Protein AF-A0AAN6IIB4-F1 (afdb_monomer_lite)

Sequence (324 aa):
MVHVACCCGNIYSRVFRKIKHNEVKRRELLSAASAAGISVAFGAPIAGVLFSLEQVSYYFPAKTMWRSLFCATAAAVTLKLLNPFRNGKLVSFQVTYDRTWDLFELWFFVAIGVICGIIGMLQNRLTLYLMEYRQHSVLKNFARGEVLVVALATACVSYMSVYLRADMVTLVSNLFTECTGQETDGLCSRGDRTGNVFSLLVTSVLRVLMTSVACGLAVPAGMFTPSMATGASIGRAFGMVVQTLYENHPTWRLFGACRPDVPCITPGVYALVGAASMLASTTRMTVTVVVIMFELTDALIYVLPIMLAVTVSKSVADAFGKDG

pLDDT: mean 87.4, std 9.5, range [38.59, 97.31]

Secondary structure (DSSP, 8-state):
-HHHHHHHHHHHHHH-HHHHT-HHHHHHHHHHHHHHHHHHHHS-HHHHHHHIIIII-S---HHHHHHHHHHHHHHHHHHHHH-TTSSS-SSTT-----PPP-TTHHHHHHHHHHHHHHHHHHHHHHHHHHHHHHHHSGGGGGHHHHHHHHHHHHHHHHHH-HHHHS-HHHHHHHHHS-SSS---TTTT-STTHHHHHHHHHHHHHHHHHHHHHHHTSSS---SHHHHHHHHHHHHHHHHHHHHHHHHH-TTSGGGTTS-TTS-S--HHHHHHHHHHHHHHHHH---HHHHHHHHHHHT-GGGHHHHHHHHHHHHHHHHHHT---

Radius of gyration: 20.99 Å; chains: 1; bounding box: 62×41×63 Å

Structure (mmCIF, N/CA/C/O backbone):
data_AF-A0AAN6IIB4-F1
#
_entry.id   AF-A0AAN6IIB4-F1
#
loop_
_atom_site.group_PDB
_atom_site.id
_atom_site.type_symbol
_atom_site.label_atom_id
_atom_site.label_alt_id
_atom_site.label_comp_id
_atom_site.label_asym_id
_atom_site.label_entity_id
_atom_site.label_seq_id
_atom_site.pdbx_PDB_ins_code
_atom_site.Cartn_x
_atom_site.Cartn_y
_atom_site.Cartn_z
_atom_site.occupancy
_atom_site.B_iso_or_equiv
_atom_site.auth_seq_id
_atom_site.auth_comp_id
_atom_site.auth_asym_id
_atom_site.auth_atom_id
_atom_site.pdbx_PDB_model_num
ATOM 1 N N . MET A 1 1 ? -7.177 -7.245 11.868 1.00 88.06 1 MET A N 1
ATOM 2 C CA . MET A 1 1 ? -6.383 -7.468 13.099 1.00 88.06 1 MET A CA 1
ATOM 3 C C . MET A 1 1 ? -6.515 -6.338 14.109 1.00 88.06 1 MET A C 1
ATOM 5 O O . MET A 1 1 ? -6.862 -6.632 15.242 1.00 88.06 1 MET A O 1
ATOM 9 N N . VAL A 1 2 ? -6.343 -5.070 13.715 1.00 93.56 2 VAL A N 1
ATOM 10 C CA . VAL A 1 2 ? -6.470 -3.906 14.623 1.00 93.56 2 VAL A CA 1
ATOM 11 C C . VAL A 1 2 ? -7.766 -3.919 15.442 1.00 93.56 2 VAL A C 1
ATOM 13 O O . VAL A 1 2 ? -7.716 -3.914 16.667 1.00 93.56 2 VAL A O 1
ATOM 16 N N . HIS A 1 3 ? -8.922 -4.042 14.780 1.00 93.81 3 HIS A N 1
ATOM 17 C CA . HIS A 1 3 ? -10.220 -4.088 15.464 1.00 93.81 3 HIS A CA 1
ATOM 18 C C . HIS A 1 3 ? -10.318 -5.245 16.475 1.00 93.81 3 HIS A C 1
ATOM 20 O O . HIS A 1 3 ? -10.738 -5.042 17.609 1.00 93.81 3 HIS A O 1
ATOM 26 N N . VAL A 1 4 ? -9.864 -6.445 16.096 1.00 94.50 4 VAL A N 1
ATOM 27 C CA . VAL A 1 4 ? -9.867 -7.631 16.971 1.00 94.50 4 VAL A CA 1
ATOM 28 C C . VAL A 1 4 ? -8.982 -7.404 18.199 1.00 94.50 4 VAL A C 1
ATOM 30 O O . VAL A 1 4 ? -9.414 -7.669 19.318 1.00 94.50 4 VAL A O 1
ATOM 33 N N . ALA A 1 5 ? -7.786 -6.839 18.014 1.00 95.19 5 ALA A N 1
ATOM 34 C CA . ALA A 1 5 ? -6.890 -6.500 19.116 1.00 95.19 5 ALA A CA 1
ATOM 35 C C . ALA A 1 5 ? -7.529 -5.479 20.073 1.00 95.19 5 ALA A C 1
ATOM 37 O O . ALA A 1 5 ? -7.494 -5.669 21.290 1.00 95.19 5 ALA A O 1
ATOM 38 N N . CYS A 1 6 ? -8.196 -4.447 19.546 1.00 94.50 6 CYS A N 1
ATOM 39 C CA . CYS A 1 6 ? -8.941 -3.481 20.355 1.00 94.50 6 CYS A CA 1
ATOM 40 C C . CYS A 1 6 ? -10.126 -4.121 21.097 1.00 94.50 6 CYS A C 1
ATOM 42 O O . CYS A 1 6 ? -10.352 -3.787 22.259 1.00 94.50 6 CYS A O 1
ATOM 44 N N . CYS A 1 7 ? -10.859 -5.061 20.489 1.00 94.75 7 CYS A N 1
ATOM 45 C CA . CYS A 1 7 ? -11.916 -5.813 21.172 1.00 94.75 7 CYS A CA 1
ATOM 46 C C . CYS A 1 7 ? -11.358 -6.618 22.353 1.00 94.75 7 CYS A C 1
ATOM 48 O O . CYS A 1 7 ? -11.892 -6.523 23.461 1.00 94.75 7 CYS A O 1
ATOM 50 N N . CYS A 1 8 ? -10.254 -7.342 22.147 1.00 94.06 8 CYS A N 1
ATOM 51 C CA . CYS A 1 8 ? -9.557 -8.066 23.211 1.00 94.06 8 CYS A CA 1
ATOM 52 C C . CYS A 1 8 ? -9.084 -7.115 24.322 1.00 94.06 8 CYS A C 1
ATOM 54 O O . CYS A 1 8 ? -9.344 -7.359 25.501 1.00 94.06 8 CYS A O 1
ATOM 56 N N . GLY A 1 9 ? -8.473 -5.983 23.956 1.00 92.62 9 GLY A N 1
ATOM 57 C CA . GLY A 1 9 ? -8.054 -4.944 24.899 1.00 92.62 9 GLY A CA 1
ATOM 58 C C . GLY A 1 9 ? -9.224 -4.345 25.686 1.00 92.62 9 GLY A C 1
ATOM 59 O O . GLY A 1 9 ? -9.123 -4.132 26.894 1.00 92.62 9 GLY A O 1
ATOM 60 N N . ASN A 1 10 ? -10.376 -4.138 25.042 1.00 93.38 10 ASN A N 1
ATOM 61 C CA . ASN A 1 10 ? -11.585 -3.642 25.696 1.00 93.38 10 ASN A CA 1
ATOM 62 C C . ASN A 1 10 ? -12.142 -4.653 26.706 1.00 93.38 10 ASN A C 1
ATOM 64 O O . ASN A 1 10 ? -12.528 -4.261 27.807 1.00 93.38 10 ASN A O 1
ATOM 68 N N . ILE A 1 11 ? -12.158 -5.947 26.374 1.00 93.44 11 ILE A N 1
ATOM 69 C CA . ILE A 1 11 ? -12.564 -7.007 27.308 1.00 93.44 11 ILE A CA 1
ATOM 70 C C . ILE A 1 11 ? -11.616 -7.026 28.512 1.00 93.44 11 ILE A C 1
ATOM 72 O O . ILE A 1 11 ? -12.075 -6.988 29.653 1.00 93.44 11 ILE A O 1
ATOM 76 N N . TYR A 1 12 ? -10.305 -6.967 28.269 1.00 90.19 12 TYR A N 1
ATOM 77 C CA . TYR A 1 12 ? -9.294 -6.926 29.326 1.00 90.19 12 TYR A CA 1
ATOM 78 C C . TYR A 1 12 ? -9.438 -5.691 30.232 1.00 90.19 12 TYR A C 1
ATOM 80 O O . TYR A 1 12 ? -9.297 -5.778 31.452 1.00 90.19 12 TYR A O 1
ATOM 88 N N . SER A 1 13 ? -9.827 -4.542 29.668 1.00 90.88 13 SER A N 1
ATOM 89 C CA . SER A 1 13 ? -10.068 -3.310 30.431 1.00 90.88 13 SER A CA 1
ATOM 90 C C . SER A 1 13 ? -11.157 -3.455 31.503 1.00 90.88 13 SER A C 1
ATOM 92 O O . SER A 1 13 ? -11.097 -2.787 32.537 1.00 90.88 13 SER A O 1
ATOM 94 N N . ARG A 1 14 ? -12.136 -4.351 31.290 1.00 88.88 14 ARG A N 1
ATOM 95 C CA . ARG A 1 14 ? -13.243 -4.594 32.230 1.00 88.88 14 ARG A CA 1
ATOM 96 C C . ARG A 1 14 ? -12.792 -5.335 33.487 1.00 88.88 14 ARG A C 1
ATOM 98 O O . ARG A 1 14 ? -13.435 -5.171 34.521 1.00 88.88 14 ARG A O 1
ATOM 105 N N . VAL A 1 15 ? -11.698 -6.095 33.406 1.00 90.69 15 VAL A N 1
ATOM 106 C CA . VAL A 1 15 ? -11.131 -6.857 34.531 1.00 90.69 15 VAL A CA 1
ATOM 107 C C . VAL A 1 15 ? -10.544 -5.913 35.587 1.00 90.69 15 VAL A C 1
ATOM 109 O O . VAL A 1 15 ? -10.667 -6.153 36.786 1.00 90.69 15 VAL A O 1
ATOM 112 N N . PHE A 1 16 ? -9.973 -4.778 35.170 1.00 89.25 16 PHE A N 1
ATOM 113 C CA . PHE A 1 16 ? -9.324 -3.830 36.076 1.00 89.25 16 PHE A CA 1
ATOM 114 C C . PHE A 1 16 ? -10.216 -2.624 36.377 1.00 89.25 16 PHE A C 1
ATOM 116 O O . PHE A 1 16 ? -10.350 -1.707 35.564 1.00 89.25 16 PHE A O 1
ATOM 123 N N . ARG A 1 17 ? -10.741 -2.542 37.610 1.00 83.56 17 ARG A N 1
ATOM 124 C CA . ARG A 1 17 ? -11.611 -1.434 38.065 1.00 83.56 17 ARG A CA 1
ATOM 125 C C . ARG A 1 17 ? -10.983 -0.043 37.857 1.00 83.56 17 ARG A C 1
ATOM 127 O O . ARG A 1 17 ? -11.687 0.898 37.507 1.00 83.56 17 ARG A O 1
ATOM 134 N N . LYS A 1 18 ? -9.653 0.080 37.995 1.00 86.12 18 LYS A N 1
ATOM 135 C CA . LYS A 1 18 ? -8.895 1.332 37.763 1.00 86.12 18 LYS A CA 1
ATOM 136 C C . LYS A 1 18 ? -8.932 1.826 36.308 1.00 86.12 18 LYS A C 1
ATOM 138 O O . LYS A 1 18 ? -8.769 3.023 36.089 1.00 86.12 18 LYS A O 1
ATOM 143 N N . ILE A 1 19 ? -9.080 0.921 35.338 1.00 86.38 19 ILE A N 1
ATOM 144 C CA . ILE A 1 19 ? -9.130 1.239 33.901 1.00 86.38 19 ILE A CA 1
ATOM 145 C C . ILE A 1 19 ? -10.590 1.379 33.460 1.00 86.38 19 ILE A C 1
ATOM 147 O O . ILE A 1 19 ? -10.920 2.322 32.752 1.00 86.38 19 ILE A O 1
ATOM 151 N N . LYS A 1 20 ? -11.480 0.509 33.953 1.00 86.94 20 LYS A N 1
ATOM 152 C CA . LYS A 1 20 ? -12.914 0.513 33.626 1.00 86.94 20 LYS A CA 1
ATOM 153 C C . LYS A 1 20 ? -13.599 1.868 33.852 1.00 86.94 20 LYS A C 1
ATOM 155 O O . LYS A 1 20 ? -14.382 2.286 33.010 1.00 86.94 20 LYS A O 1
ATOM 160 N N . HIS A 1 21 ? -13.319 2.537 34.972 1.00 87.38 21 HIS A N 1
ATOM 161 C CA . HIS A 1 21 ? -13.960 3.815 35.321 1.00 87.38 21 HIS A CA 1
ATOM 162 C C . HIS A 1 21 ? -13.228 5.052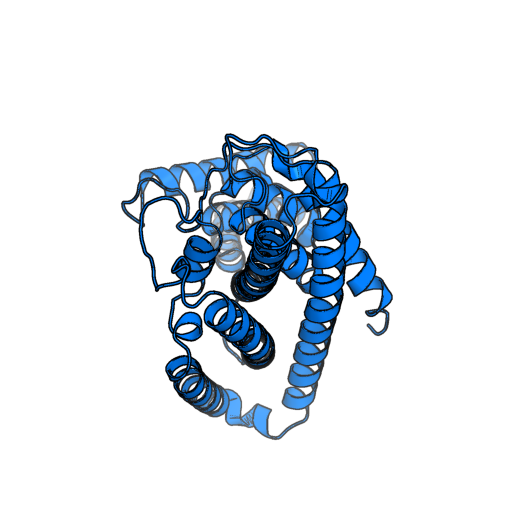 34.785 1.00 87.38 21 HIS A C 1
ATOM 164 O O . HIS A 1 21 ? -13.732 6.159 34.936 1.00 87.38 21 HIS A O 1
ATOM 170 N N . ASN A 1 22 ? -12.044 4.892 34.186 1.00 92.00 22 ASN A N 1
ATOM 171 C CA . ASN A 1 22 ? -11.262 6.013 33.679 1.00 92.00 22 ASN A CA 1
ATOM 172 C C . ASN A 1 22 ? -11.150 5.927 32.155 1.00 92.00 22 ASN A C 1
ATOM 174 O O . ASN A 1 22 ? -10.370 5.142 31.612 1.00 92.00 22 ASN A O 1
ATOM 178 N N . GLU A 1 23 ? -11.915 6.774 31.469 1.00 89.50 23 GLU A N 1
ATOM 179 C CA . GLU A 1 23 ? -11.970 6.780 30.009 1.00 89.50 23 GLU A CA 1
ATOM 180 C C . GLU A 1 23 ? -10.631 7.110 29.355 1.00 89.50 23 GLU A C 1
ATOM 182 O O . GLU A 1 23 ? -10.320 6.546 28.308 1.00 89.50 23 GLU A O 1
ATOM 187 N N . VAL A 1 24 ? -9.812 7.956 29.986 1.00 89.19 24 VAL A N 1
ATOM 188 C CA . VAL A 1 24 ? -8.484 8.318 29.473 1.00 89.19 24 VAL A CA 1
ATOM 189 C C . VAL A 1 24 ? -7.594 7.081 29.436 1.00 89.19 24 VAL A C 1
ATOM 191 O O . VAL A 1 24 ? -7.056 6.736 28.389 1.00 89.19 24 VAL A O 1
ATOM 194 N N . LYS A 1 25 ? -7.525 6.334 30.544 1.00 89.12 25 LYS A N 1
ATOM 195 C CA . LYS A 1 25 ? -6.742 5.088 30.613 1.00 89.12 25 LYS A CA 1
ATOM 196 C C . LYS A 1 25 ? -7.280 4.011 29.677 1.00 89.12 25 LYS A C 1
ATOM 198 O O . LYS A 1 25 ? -6.505 3.229 29.131 1.00 89.12 25 LYS A O 1
ATOM 203 N N . ARG A 1 26 ? -8.602 3.955 29.488 1.00 90.50 26 ARG A N 1
ATOM 204 C CA . ARG A 1 26 ? -9.219 3.047 28.517 1.00 90.50 26 ARG A CA 1
ATOM 205 C C . ARG A 1 26 ? -8.800 3.400 27.089 1.00 90.50 26 ARG A C 1
ATOM 207 O O . ARG A 1 26 ? -8.449 2.493 26.344 1.00 90.50 26 ARG A O 1
ATOM 214 N N . ARG A 1 27 ? -8.780 4.687 26.721 1.00 90.00 27 ARG A N 1
ATOM 215 C CA . ARG A 1 27 ? -8.283 5.148 25.413 1.00 90.00 27 ARG A CA 1
ATOM 216 C C . ARG A 1 27 ? -6.806 4.801 25.227 1.00 90.00 27 ARG A C 1
ATOM 218 O O . ARG A 1 27 ? -6.480 4.188 24.224 1.00 90.00 27 ARG A O 1
ATOM 225 N N . GLU A 1 28 ? -5.954 5.056 26.222 1.00 91.50 28 GLU A N 1
ATOM 226 C CA . GLU A 1 28 ? -4.528 4.677 26.177 1.00 91.50 28 GLU A CA 1
ATOM 227 C C . GLU A 1 28 ? -4.316 3.170 25.949 1.00 91.50 28 GLU A C 1
ATOM 229 O O . GLU A 1 28 ? -3.453 2.771 25.166 1.00 91.50 28 GLU A O 1
ATOM 234 N N . LEU A 1 29 ? -5.119 2.323 26.605 1.00 92.69 29 LEU A N 1
ATOM 235 C CA . LEU A 1 29 ? -5.076 0.872 26.411 1.00 92.69 29 LEU A CA 1
ATOM 236 C C . LEU A 1 29 ? -5.524 0.466 25.000 1.00 92.69 29 LEU A C 1
ATOM 238 O O . LEU A 1 29 ? -4.915 -0.417 24.402 1.00 92.69 29 LEU A O 1
ATOM 242 N N . LEU A 1 30 ? -6.573 1.094 24.463 1.00 93.31 30 LEU A N 1
ATOM 243 C CA . LEU A 1 30 ? -7.051 0.824 23.104 1.00 93.31 30 LEU A CA 1
ATOM 244 C C . LEU A 1 30 ? -6.030 1.258 22.048 1.00 93.31 30 LEU A C 1
ATOM 246 O O . LEU A 1 30 ? -5.829 0.526 21.080 1.00 93.31 30 LEU A O 1
ATOM 250 N N . SER A 1 31 ? -5.341 2.379 22.265 1.00 93.44 31 SER A N 1
ATOM 251 C CA . SER A 1 31 ? -4.227 2.829 21.428 1.00 93.44 31 SER A CA 1
ATOM 252 C C . SER A 1 31 ? -3.086 1.803 21.434 1.00 93.44 31 SER A C 1
ATOM 254 O O . SER A 1 31 ? -2.654 1.354 20.372 1.00 93.44 31 SER A O 1
ATOM 256 N N . ALA A 1 32 ? -2.675 1.313 22.611 1.00 94.56 32 ALA A N 1
ATOM 257 C CA . ALA A 1 32 ? -1.670 0.250 22.718 1.00 94.56 32 ALA A CA 1
ATOM 258 C C . ALA A 1 32 ? -2.113 -1.065 22.043 1.00 94.56 32 ALA A C 1
ATOM 260 O O . ALA A 1 32 ? -1.324 -1.699 21.344 1.00 94.56 32 ALA A O 1
ATOM 261 N N . ALA A 1 33 ? -3.384 -1.448 22.192 1.00 95.75 33 ALA A N 1
ATOM 262 C CA . ALA A 1 33 ? -3.944 -2.626 21.534 1.00 95.75 33 ALA A CA 1
ATOM 263 C C . ALA A 1 33 ? -3.975 -2.478 20.002 1.00 95.75 33 ALA A C 1
ATOM 265 O O . ALA A 1 33 ? -3.703 -3.441 19.286 1.00 95.75 33 ALA A O 1
ATOM 266 N N . SER A 1 34 ? -4.257 -1.276 19.492 1.00 95.25 34 SER A N 1
ATOM 267 C CA . SER A 1 34 ? -4.232 -0.997 18.053 1.00 95.25 34 SER A CA 1
ATOM 268 C C . SER A 1 34 ? -2.821 -1.148 17.470 1.00 95.25 34 SER A C 1
ATOM 270 O O . SER A 1 34 ? -2.656 -1.808 16.441 1.00 95.25 34 SER A O 1
ATOM 272 N N . ALA A 1 35 ? -1.802 -0.650 18.184 1.00 95.94 35 ALA A N 1
ATOM 273 C CA . ALA A 1 35 ? -0.396 -0.791 17.814 1.00 95.94 35 ALA A CA 1
ATOM 274 C C . ALA A 1 35 ? 0.040 -2.263 17.774 1.00 95.94 35 ALA A C 1
ATOM 276 O O . ALA A 1 35 ? 0.644 -2.706 16.795 1.00 95.94 35 ALA A O 1
ATOM 277 N N . ALA A 1 36 ? -0.341 -3.052 18.784 1.00 96.50 36 ALA A N 1
ATOM 278 C CA . ALA A 1 36 ? -0.102 -4.494 18.795 1.00 96.50 36 ALA A CA 1
ATOM 279 C C . ALA A 1 36 ? -0.802 -5.206 17.624 1.00 96.50 36 ALA A C 1
ATOM 281 O O . ALA A 1 36 ? -0.207 -6.066 16.980 1.00 96.50 36 ALA A O 1
ATOM 282 N N . GLY A 1 37 ? -2.034 -4.815 17.286 1.00 95.31 37 GLY A N 1
ATOM 283 C CA . GLY A 1 37 ? -2.772 -5.384 16.156 1.00 95.31 37 GLY A CA 1
ATOM 284 C C . GLY A 1 37 ? -2.098 -5.170 14.796 1.00 95.31 37 GLY A C 1
ATOM 285 O O . GLY A 1 37 ? -2.219 -6.027 13.922 1.00 95.31 37 GLY A O 1
ATOM 286 N N . ILE A 1 38 ? -1.383 -4.057 14.615 1.00 94.12 38 ILE A N 1
ATOM 287 C CA . ILE A 1 38 ? -0.592 -3.780 13.403 1.00 94.12 38 ILE A CA 1
ATOM 288 C C . ILE A 1 38 ? 0.737 -4.505 13.433 1.00 94.12 38 ILE A C 1
ATOM 290 O O . ILE A 1 38 ? 1.128 -5.085 12.423 1.00 94.12 38 ILE A O 1
ATOM 294 N N . SER A 1 39 ? 1.384 -4.546 14.594 1.00 94.56 39 SER A N 1
ATOM 295 C CA . SER A 1 39 ? 2.609 -5.314 14.774 1.00 94.56 39 SER A CA 1
ATOM 296 C C . SER A 1 39 ? 2.403 -6.799 14.461 1.00 94.56 39 SER A C 1
ATOM 298 O O . SER A 1 39 ? 3.235 -7.391 13.790 1.00 94.56 39 SER A O 1
ATOM 300 N N . VAL A 1 40 ? 1.259 -7.389 14.826 1.00 92.56 40 VAL A N 1
ATOM 301 C CA . VAL A 1 40 ? 0.915 -8.771 14.433 1.00 92.56 40 VAL A CA 1
ATOM 302 C C . VAL A 1 40 ? 0.614 -8.894 12.935 1.00 92.56 40 VAL A C 1
ATOM 304 O O . VAL A 1 40 ? 0.913 -9.921 12.337 1.00 92.56 40 VAL A O 1
ATOM 307 N N . ALA A 1 41 ? 0.015 -7.874 12.313 1.00 90.56 41 ALA A N 1
ATOM 308 C CA . ALA A 1 41 ? -0.354 -7.925 10.896 1.00 90.56 41 ALA A CA 1
ATOM 309 C C . ALA A 1 41 ? 0.852 -7.794 9.950 1.00 90.56 41 ALA A C 1
ATOM 311 O O . ALA A 1 41 ? 0.886 -8.456 8.917 1.00 90.56 41 ALA A O 1
ATOM 312 N N . PHE A 1 42 ? 1.819 -6.941 10.298 1.00 89.62 42 PHE A N 1
ATOM 313 C CA . PHE A 1 42 ? 2.974 -6.620 9.454 1.00 89.62 42 PHE A CA 1
ATOM 314 C C . PHE A 1 42 ? 4.317 -7.061 10.052 1.00 89.62 42 PHE A C 1
ATOM 316 O O . PHE A 1 42 ? 5.340 -6.905 9.405 1.00 89.62 42 PHE A O 1
ATOM 323 N N . GLY A 1 43 ? 4.357 -7.601 11.272 1.00 90.38 43 GLY A N 1
ATOM 324 C CA . GLY A 1 43 ? 5.621 -7.911 11.954 1.00 90.38 43 GLY A CA 1
ATOM 325 C C . GLY A 1 43 ? 6.429 -6.666 12.341 1.00 90.38 43 GLY A C 1
ATOM 326 O O . GLY A 1 43 ? 7.613 -6.783 12.632 1.00 90.38 43 GLY A O 1
ATOM 327 N N . ALA A 1 44 ? 5.790 -5.491 12.338 1.00 92.31 44 ALA A N 1
ATOM 328 C CA . ALA A 1 44 ? 6.418 -4.171 12.346 1.00 92.31 44 ALA A CA 1
ATOM 329 C C . ALA A 1 44 ? 5.998 -3.384 13.616 1.00 92.31 44 ALA A C 1
ATOM 331 O O . ALA A 1 44 ? 4.924 -2.764 13.642 1.00 92.31 44 ALA A O 1
ATOM 332 N N . PRO A 1 45 ? 6.732 -3.508 14.743 1.00 95.25 45 PRO A N 1
ATOM 333 C CA . PRO A 1 45 ? 6.333 -2.923 16.022 1.00 95.25 45 PRO A CA 1
ATOM 334 C C . PRO A 1 45 ? 6.445 -1.394 16.065 1.00 95.25 45 PRO A C 1
ATOM 336 O O . PRO A 1 45 ? 5.563 -0.756 16.649 1.00 95.25 45 PRO A O 1
ATOM 339 N N . ILE A 1 46 ? 7.473 -0.792 15.452 1.00 95.19 46 ILE A N 1
ATOM 340 C CA . ILE A 1 46 ? 7.635 0.670 15.440 1.00 95.19 46 ILE A CA 1
ATOM 341 C C . ILE A 1 46 ? 6.528 1.286 14.583 1.00 95.19 46 ILE A C 1
ATOM 343 O O . ILE A 1 46 ? 5.863 2.238 15.006 1.00 95.19 46 ILE A O 1
ATOM 347 N N . ALA A 1 47 ? 6.258 0.683 13.424 1.00 94.50 47 ALA A N 1
ATOM 348 C CA . ALA A 1 47 ? 5.154 1.076 12.563 1.00 94.50 47 ALA A CA 1
ATOM 349 C C . ALA A 1 47 ? 3.793 1.032 13.279 1.00 94.50 47 ALA A C 1
ATOM 351 O O . ALA A 1 47 ? 2.975 1.937 13.113 1.00 94.50 47 ALA A O 1
ATOM 352 N N . GLY A 1 48 ? 3.548 0.007 14.104 1.00 94.69 48 GLY A N 1
ATOM 353 C CA . GLY A 1 48 ? 2.303 -0.124 14.862 1.00 94.69 48 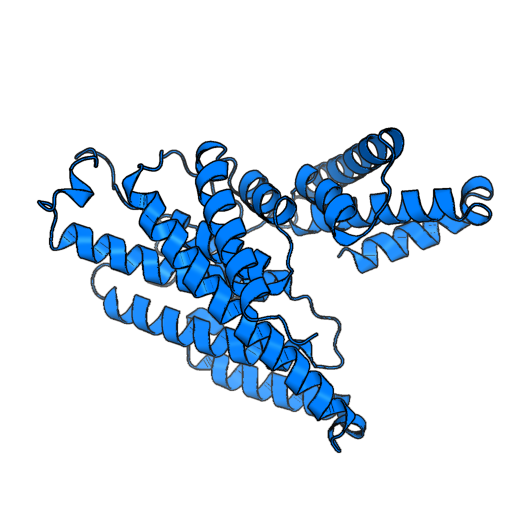GLY A CA 1
ATOM 354 C C . GLY A 1 48 ? 2.059 1.034 15.832 1.00 94.69 48 GLY A C 1
ATOM 355 O O . GLY A 1 48 ? 0.948 1.563 15.903 1.00 94.69 48 GLY A O 1
ATOM 356 N N . VAL A 1 49 ? 3.096 1.473 16.550 1.00 95.62 49 VAL A N 1
ATOM 357 C CA . VAL A 1 49 ? 2.996 2.620 17.469 1.00 95.62 49 VAL A CA 1
ATOM 358 C C . VAL A 1 49 ? 2.757 3.915 16.703 1.00 95.62 49 VAL A C 1
ATOM 360 O O . VAL A 1 49 ? 1.879 4.695 17.074 1.00 95.62 49 VAL A O 1
ATOM 363 N N . LEU A 1 50 ? 3.492 4.119 15.608 1.00 95.25 50 LEU A N 1
ATOM 364 C CA . LEU A 1 50 ? 3.309 5.281 14.745 1.00 95.25 50 LEU A CA 1
ATOM 365 C C . LEU A 1 50 ? 1.912 5.315 14.131 1.00 95.25 50 LEU A C 1
ATOM 367 O O . LEU A 1 50 ? 1.349 6.389 13.977 1.00 95.25 50 LEU A O 1
ATOM 371 N N . PHE A 1 51 ? 1.306 4.164 13.837 1.00 94.44 51 PHE A N 1
ATOM 372 C CA . PHE A 1 51 ? -0.061 4.132 13.326 1.00 94.44 51 PHE A CA 1
ATOM 373 C C . PHE A 1 51 ? -1.053 4.574 14.383 1.00 94.44 51 PHE A C 1
ATOM 375 O O . PHE A 1 51 ? -1.957 5.361 14.102 1.00 94.44 51 PHE A O 1
ATOM 382 N N . SER A 1 52 ? -0.875 4.102 15.616 1.00 93.56 52 SER A N 1
ATOM 383 C CA . SER A 1 52 ? -1.724 4.555 16.709 1.00 93.56 52 SER A CA 1
ATOM 384 C C . SER A 1 52 ? -1.612 6.069 16.921 1.00 93.56 52 SER A C 1
ATOM 386 O O . SER A 1 52 ? -2.602 6.698 17.290 1.00 93.56 52 SER A O 1
ATOM 388 N N . LEU A 1 53 ? -0.430 6.641 16.689 1.00 92.38 53 LEU A N 1
ATOM 389 C CA . LEU A 1 53 ? -0.168 8.079 16.727 1.00 92.38 53 LEU A CA 1
ATOM 390 C C . LEU A 1 53 ? -0.791 8.834 15.549 1.00 92.38 53 LEU A C 1
ATOM 392 O O . LEU A 1 53 ? -1.401 9.876 15.744 1.00 92.38 53 LEU A O 1
ATOM 396 N N . GLU A 1 54 ? -0.636 8.323 14.331 1.00 92.25 54 GLU A N 1
ATOM 397 C CA . GLU A 1 54 ? -1.036 9.019 13.108 1.00 92.25 54 GLU A CA 1
ATOM 398 C C . GLU A 1 54 ? -2.550 8.944 12.858 1.00 92.25 54 GLU A C 1
ATOM 400 O O . GLU A 1 54 ? -3.120 9.865 12.283 1.00 92.25 54 GLU A O 1
ATOM 405 N N . GLN A 1 55 ? -3.211 7.857 13.276 1.00 89.44 55 GLN A N 1
ATOM 406 C CA . GLN A 1 55 ? -4.584 7.544 12.849 1.00 89.44 55 GLN A CA 1
ATOM 407 C C . GLN A 1 55 ? -5.572 7.312 13.992 1.00 89.44 55 GLN A C 1
ATOM 409 O O . GLN A 1 55 ? -6.772 7.498 13.812 1.00 89.44 55 GLN A O 1
ATOM 414 N N . VAL A 1 56 ? -5.106 6.893 15.173 1.00 87.50 56 VAL A N 1
ATOM 415 C CA . VAL A 1 56 ? -6.006 6.469 16.263 1.00 87.50 56 VAL A CA 1
ATOM 416 C C . VAL A 1 56 ? -6.109 7.514 17.372 1.00 87.50 56 VAL A C 1
ATOM 418 O O . VAL A 1 56 ? -7.122 7.577 18.067 1.00 87.50 56 VAL A O 1
ATOM 421 N N . SER A 1 57 ? -5.069 8.313 17.615 1.00 83.81 57 SER A N 1
ATOM 422 C CA . SER A 1 57 ? -4.994 9.181 18.796 1.00 83.81 57 SER A CA 1
ATOM 423 C C . SER A 1 57 ? -4.410 10.553 18.481 1.00 83.81 57 SER A C 1
ATOM 425 O O . SER A 1 57 ? -3.245 10.662 18.137 1.00 83.81 57 SER A O 1
ATOM 427 N N . TYR A 1 58 ? -5.197 11.610 18.708 1.00 82.38 58 TYR A N 1
ATOM 428 C CA . TYR A 1 58 ? -4.739 13.003 18.585 1.00 82.38 58 TYR A CA 1
ATOM 429 C C . TYR A 1 58 ? -3.701 13.389 19.651 1.00 82.38 58 TYR A C 1
ATOM 431 O O . TYR A 1 58 ? -2.781 14.158 19.396 1.00 82.38 58 TYR A O 1
ATOM 439 N N . TYR A 1 59 ? -3.852 12.850 20.863 1.00 83.94 59 TYR A N 1
ATOM 440 C CA . TYR A 1 59 ? -2.954 13.109 21.984 1.00 83.94 59 TYR A CA 1
ATOM 441 C C . TYR A 1 59 ? -2.334 11.803 22.466 1.00 83.94 59 TYR A C 1
ATOM 443 O O . TYR A 1 59 ? -3.051 10.867 22.829 1.00 83.94 59 TYR A O 1
ATOM 451 N N . PHE A 1 60 ? -1.003 11.753 22.496 1.00 85.00 60 PHE A N 1
ATOM 452 C CA . PHE A 1 60 ? -0.271 10.545 22.852 1.00 85.00 60 PHE A CA 1
ATOM 453 C C . PHE A 1 60 ? 0.900 10.862 23.791 1.00 85.00 60 PHE A C 1
ATOM 455 O O . PHE A 1 60 ? 1.975 11.271 23.345 1.00 85.00 60 PHE A O 1
ATOM 462 N N . PRO A 1 61 ? 0.715 10.709 25.115 1.00 89.94 61 PRO A N 1
ATOM 463 C CA . PRO A 1 61 ? 1.762 11.033 26.073 1.00 89.94 61 PRO A CA 1
ATOM 464 C C . PRO A 1 61 ? 2.930 10.044 25.957 1.00 89.94 61 PRO A C 1
ATOM 466 O O . PRO A 1 61 ? 2.730 8.847 25.742 1.00 89.94 61 PRO A O 1
ATOM 469 N N . ALA A 1 62 ? 4.159 10.518 26.192 1.00 90.69 62 ALA A N 1
ATOM 470 C CA . ALA A 1 62 ? 5.384 9.717 26.050 1.00 90.69 62 ALA A CA 1
ATOM 471 C C . ALA A 1 62 ? 5.363 8.402 26.860 1.00 90.69 62 ALA A C 1
ATOM 473 O O . ALA A 1 62 ? 5.846 7.365 26.406 1.00 90.69 62 ALA A O 1
ATOM 474 N N . LYS A 1 63 ? 4.728 8.406 28.041 1.00 90.25 63 LYS A N 1
ATOM 475 C CA . LYS A 1 63 ? 4.547 7.194 28.863 1.00 90.25 63 LYS A CA 1
ATOM 476 C C . LYS A 1 63 ? 3.691 6.134 28.161 1.00 90.25 63 LYS A C 1
ATOM 478 O O . LYS A 1 63 ? 3.970 4.945 28.287 1.00 90.25 63 LYS A O 1
ATOM 483 N N . THR A 1 64 ? 2.654 6.551 27.441 1.00 90.69 64 THR A N 1
ATOM 484 C CA . THR A 1 64 ? 1.764 5.652 26.692 1.00 90.69 64 THR A CA 1
ATOM 485 C C . THR A 1 64 ? 2.438 5.166 25.417 1.00 90.69 64 THR A C 1
ATOM 487 O O . THR A 1 64 ? 2.319 3.987 25.097 1.00 90.69 64 THR A O 1
ATOM 490 N N . MET A 1 65 ? 3.257 6.009 24.781 1.00 93.25 65 MET A N 1
ATOM 491 C CA . MET A 1 65 ? 4.109 5.608 23.661 1.00 93.25 65 MET A CA 1
ATOM 492 C C . MET A 1 65 ? 5.036 4.456 24.027 1.00 93.25 65 MET A C 1
ATOM 494 O O . MET A 1 65 ? 4.976 3.404 23.391 1.00 93.25 65 MET A O 1
ATOM 498 N N . TRP A 1 66 ? 5.793 4.586 25.116 1.00 93.44 66 TRP A N 1
ATOM 499 C CA . TRP A 1 66 ? 6.673 3.513 25.577 1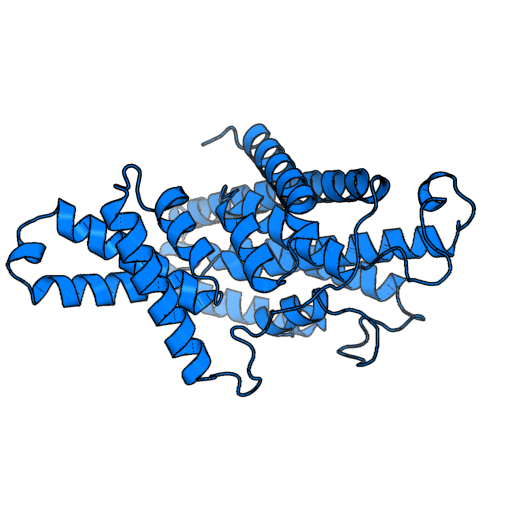.00 93.44 66 TRP A CA 1
ATOM 500 C C . TRP A 1 66 ? 5.916 2.213 25.896 1.00 93.44 66 TRP A C 1
ATOM 502 O O . TRP A 1 66 ? 6.335 1.125 25.506 1.00 93.44 66 TRP A O 1
ATOM 512 N N . ARG A 1 67 ? 4.753 2.313 26.556 1.00 93.12 67 ARG A N 1
ATOM 513 C CA . ARG A 1 67 ? 3.903 1.148 26.865 1.00 93.12 67 ARG A CA 1
ATOM 514 C C . ARG A 1 67 ? 3.354 0.474 25.610 1.00 93.12 67 ARG A C 1
ATOM 516 O O . ARG A 1 67 ? 3.305 -0.751 25.552 1.00 93.12 67 ARG A O 1
ATOM 523 N N . SER A 1 68 ? 2.941 1.261 24.619 1.00 94.56 68 SER A N 1
ATOM 524 C CA . SER A 1 68 ? 2.451 0.742 23.342 1.00 94.56 68 SER A CA 1
ATOM 525 C C . SER A 1 68 ? 3.559 0.056 22.548 1.00 94.56 68 SER A C 1
ATOM 527 O O . SER A 1 68 ? 3.315 -1.013 21.998 1.00 94.56 68 SER A O 1
ATOM 529 N N . LEU A 1 69 ? 4.784 0.596 22.581 1.00 95.81 69 LEU A N 1
ATOM 530 C CA . LEU A 1 69 ? 5.949 -0.021 21.956 1.00 95.81 69 LEU A CA 1
ATOM 531 C C . LEU A 1 69 ? 6.261 -1.367 22.598 1.00 95.81 69 LEU A C 1
ATOM 533 O O . LEU A 1 69 ? 6.387 -2.353 21.886 1.00 95.81 69 LEU A O 1
ATOM 537 N N . PHE A 1 70 ? 6.298 -1.433 23.929 1.00 96.00 70 PHE A N 1
ATOM 538 C CA . PHE A 1 70 ? 6.509 -2.693 24.642 1.00 96.00 70 PHE A CA 1
ATOM 539 C C . PHE A 1 70 ? 5.429 -3.740 24.317 1.00 96.00 70 PHE A C 1
ATOM 541 O O . PHE A 1 70 ? 5.720 -4.920 24.143 1.00 96.00 70 PHE A O 1
ATOM 548 N N . CYS A 1 71 ? 4.169 -3.313 24.207 1.00 95.19 71 CYS A N 1
ATOM 549 C CA . CYS A 1 71 ? 3.073 -4.199 23.827 1.00 95.19 71 CYS A CA 1
ATOM 550 C C . CYS A 1 71 ? 3.214 -4.702 22.380 1.00 95.19 71 CYS A C 1
ATOM 552 O O . CYS A 1 71 ? 3.033 -5.893 22.127 1.00 95.19 71 CYS A O 1
ATOM 554 N N . ALA A 1 72 ? 3.571 -3.818 21.447 1.00 96.12 72 ALA A N 1
ATOM 555 C CA . ALA A 1 72 ? 3.790 -4.157 20.047 1.00 96.12 72 ALA A CA 1
ATOM 556 C C . ALA A 1 72 ? 4.993 -5.097 19.867 1.00 96.12 72 ALA A C 1
ATOM 558 O O . ALA A 1 72 ? 4.873 -6.120 19.202 1.00 96.12 72 ALA A O 1
ATOM 559 N N . THR A 1 73 ? 6.127 -4.827 20.515 1.00 95.38 73 THR A N 1
ATOM 560 C CA . THR A 1 73 ? 7.307 -5.703 20.441 1.00 95.38 73 THR A CA 1
ATOM 561 C C . THR A 1 73 ? 7.038 -7.075 21.050 1.00 95.38 73 THR A C 1
ATOM 563 O O . THR A 1 73 ? 7.423 -8.078 20.457 1.00 95.38 73 THR A O 1
ATOM 566 N N . ALA A 1 74 ? 6.313 -7.157 22.170 1.00 96.25 74 ALA A N 1
ATOM 567 C CA . ALA A 1 74 ? 5.875 -8.439 22.721 1.00 96.25 74 ALA A CA 1
ATOM 568 C C . ALA A 1 74 ? 4.995 -9.221 21.725 1.00 96.25 74 ALA A C 1
ATOM 570 O O . ALA A 1 74 ? 5.139 -10.437 21.577 1.00 96.25 74 ALA A O 1
ATOM 571 N N . ALA A 1 75 ? 4.122 -8.530 20.989 1.00 94.56 75 ALA A N 1
ATOM 572 C CA . ALA A 1 75 ? 3.306 -9.137 19.944 1.00 94.56 75 ALA A CA 1
ATOM 573 C C . ALA A 1 75 ? 4.151 -9.636 18.749 1.00 94.56 75 ALA A C 1
ATOM 575 O O . ALA A 1 75 ? 3.946 -10.750 18.271 1.00 94.56 75 ALA A O 1
ATOM 576 N N . ALA A 1 76 ? 5.157 -8.874 18.310 1.00 92.31 76 ALA A N 1
ATOM 577 C CA . ALA A 1 76 ? 6.086 -9.305 17.261 1.00 92.31 76 ALA A CA 1
ATOM 578 C C . ALA A 1 76 ? 6.948 -10.506 17.692 1.00 92.31 76 ALA A C 1
ATOM 580 O O . ALA A 1 76 ? 7.131 -11.454 16.927 1.00 92.31 76 ALA A O 1
ATOM 581 N N . VAL A 1 77 ? 7.450 -10.503 18.932 1.00 93.38 77 VAL A N 1
ATOM 582 C CA . VAL A 1 77 ? 8.240 -11.613 19.489 1.00 93.38 77 VAL A CA 1
ATOM 583 C C . VAL A 1 77 ? 7.393 -12.879 19.581 1.00 93.38 77 VAL A C 1
ATOM 585 O O . VAL A 1 77 ? 7.838 -13.939 19.152 1.00 93.38 77 VAL A O 1
ATOM 588 N N . THR A 1 78 ? 6.158 -12.781 20.080 1.00 93.50 78 THR A N 1
ATOM 589 C CA . THR A 1 78 ? 5.249 -13.938 20.137 1.00 93.50 78 THR A CA 1
ATOM 590 C C . THR A 1 78 ? 4.923 -14.480 18.748 1.00 93.50 78 THR A C 1
ATOM 592 O O . THR A 1 78 ? 4.947 -15.695 18.564 1.00 93.50 78 THR A O 1
ATOM 595 N N . LEU A 1 79 ? 4.717 -13.613 17.750 1.00 90.50 79 LEU A N 1
ATOM 596 C CA . LEU A 1 79 ? 4.540 -14.029 16.356 1.00 90.50 79 LEU A CA 1
ATOM 597 C C . LEU A 1 79 ? 5.773 -14.774 15.817 1.00 90.50 79 LEU A C 1
ATOM 599 O O . LEU A 1 79 ? 5.631 -15.828 15.194 1.00 90.50 79 LEU A O 1
ATOM 603 N N . LYS A 1 80 ? 6.982 -14.270 16.099 1.00 88.50 80 LYS A N 1
ATOM 604 C CA . LYS A 1 80 ? 8.240 -14.906 15.683 1.00 88.50 80 LYS A CA 1
ATOM 605 C C . LYS A 1 80 ? 8.458 -16.266 16.350 1.00 88.50 80 LYS A C 1
ATOM 607 O O . LYS A 1 80 ? 8.930 -17.186 15.691 1.00 88.50 80 LYS A O 1
ATOM 612 N N . LEU A 1 81 ? 8.080 -16.408 17.622 1.00 91.50 81 LEU A N 1
ATOM 613 C CA . LEU A 1 81 ? 8.153 -17.677 18.356 1.00 91.50 81 LEU A CA 1
ATOM 614 C C . LEU A 1 81 ? 7.134 -18.707 17.852 1.00 91.50 81 LEU A C 1
ATOM 616 O O . LEU A 1 81 ? 7.461 -19.885 17.750 1.00 91.50 81 LEU A O 1
ATOM 620 N N . LEU A 1 82 ? 5.915 -18.272 17.515 1.00 91.00 82 LEU A N 1
ATOM 621 C CA . LEU A 1 82 ? 4.882 -19.140 16.937 1.00 91.00 82 LEU A CA 1
ATOM 622 C C . LEU A 1 82 ? 5.227 -19.601 15.516 1.00 91.00 82 LEU A C 1
ATOM 624 O O . LEU A 1 82 ? 4.782 -20.674 15.116 1.00 91.00 82 LEU A O 1
ATOM 628 N N . ASN A 1 83 ? 5.995 -18.799 14.767 1.00 86.31 83 ASN A N 1
ATOM 629 C CA . ASN A 1 83 ? 6.432 -19.065 13.393 1.00 86.31 83 ASN A CA 1
ATOM 630 C C . ASN A 1 83 ? 5.309 -19.678 12.521 1.00 86.31 83 ASN A C 1
ATOM 632 O O . ASN A 1 83 ? 5.445 -20.804 12.031 1.00 86.31 83 ASN A O 1
ATOM 636 N N . PRO A 1 84 ? 4.182 -18.965 12.324 1.00 84.25 84 PRO A N 1
ATOM 637 C CA . PRO A 1 84 ? 2.988 -19.529 11.688 1.00 84.25 84 PRO A CA 1
ATOM 638 C C . PRO A 1 84 ? 3.243 -20.005 10.253 1.00 84.25 84 PRO A C 1
ATOM 640 O O . PRO A 1 84 ? 2.650 -20.984 9.810 1.00 84.25 84 PRO A O 1
ATOM 643 N N . PHE A 1 85 ? 4.162 -19.346 9.544 1.00 78.62 85 PHE A N 1
ATOM 644 C CA . PHE A 1 85 ? 4.532 -19.691 8.173 1.00 78.62 85 PHE A CA 1
ATOM 645 C C . PHE A 1 85 ? 5.595 -20.789 8.085 1.00 78.62 85 PHE A C 1
ATOM 647 O O . PHE A 1 85 ? 5.919 -21.206 6.983 1.00 78.62 85 PHE A O 1
ATOM 654 N N . ARG A 1 86 ? 6.173 -21.228 9.214 1.00 81.12 86 ARG A N 1
ATOM 655 C CA . ARG A 1 86 ? 7.290 -22.193 9.296 1.00 81.12 86 ARG A CA 1
ATOM 656 C C . ARG A 1 86 ? 8.552 -21.812 8.508 1.00 81.12 86 ARG A C 1
ATOM 658 O O . ARG A 1 86 ? 9.486 -22.601 8.442 1.00 81.12 86 ARG A O 1
ATOM 665 N N . ASN A 1 87 ? 8.625 -20.584 8.003 1.00 76.00 87 ASN A N 1
ATOM 666 C CA . ASN A 1 87 ? 9.716 -20.092 7.160 1.00 76.00 87 ASN A CA 1
ATOM 667 C C . ASN A 1 87 ? 10.720 -19.223 7.937 1.00 76.00 87 ASN A C 1
ATOM 669 O O . ASN A 1 87 ? 11.654 -18.691 7.347 1.00 76.00 87 ASN A O 1
ATOM 673 N N . GLY A 1 88 ? 10.498 -18.993 9.238 1.00 73.75 88 GLY A N 1
ATOM 674 C CA . GLY A 1 88 ? 11.355 -18.147 10.082 1.00 73.75 88 GLY A CA 1
ATOM 675 C C . GLY A 1 88 ? 11.221 -16.638 9.826 1.00 73.75 88 GLY A C 1
ATOM 676 O O . GLY A 1 88 ? 11.715 -15.838 10.622 1.00 73.75 88 GLY A O 1
ATOM 677 N N . LYS A 1 89 ? 10.518 -16.241 8.757 1.00 75.25 89 LYS A N 1
ATOM 678 C CA . LYS A 1 89 ? 10.126 -14.855 8.471 1.00 75.25 89 LYS A CA 1
ATOM 679 C C . LYS A 1 89 ? 8.981 -14.418 9.386 1.00 75.25 89 LYS A C 1
ATOM 681 O O . LYS A 1 89 ? 8.061 -15.197 9.637 1.00 75.25 89 LYS A O 1
ATOM 686 N N . LEU A 1 90 ? 9.014 -13.162 9.846 1.00 71.12 90 LEU A N 1
ATOM 687 C CA . LEU A 1 90 ? 7.933 -12.592 10.669 1.00 71.12 90 LEU A CA 1
ATOM 688 C C . LEU A 1 90 ? 6.635 -12.454 9.866 1.00 71.12 90 LEU A C 1
ATOM 690 O O . LEU A 1 90 ? 5.550 -12.706 10.385 1.00 71.12 90 LEU A O 1
ATOM 694 N N . VAL A 1 91 ? 6.762 -12.098 8.587 1.00 74.75 91 VAL A N 1
ATOM 695 C CA . VAL A 1 91 ? 5.663 -12.022 7.624 1.00 74.75 91 VAL A CA 1
ATOM 696 C C . VAL A 1 91 ? 6.095 -12.535 6.257 1.00 74.75 91 VAL A C 1
ATOM 698 O O . VAL A 1 91 ? 7.272 -12.507 5.900 1.00 74.75 91 VAL A O 1
ATOM 701 N N . SER A 1 92 ? 5.126 -13.003 5.471 1.00 66.00 92 SER A N 1
ATOM 702 C CA . SER A 1 92 ? 5.401 -13.683 4.202 1.00 66.00 92 SER A CA 1
ATOM 703 C C . SER A 1 92 ? 6.031 -12.790 3.122 1.00 66.00 92 SER A C 1
ATOM 705 O O . SER A 1 92 ? 6.645 -13.333 2.216 1.00 66.00 92 SER A O 1
ATOM 707 N N . PHE A 1 93 ? 5.917 -11.461 3.215 1.00 71.44 93 PHE A N 1
ATOM 708 C CA . PHE A 1 93 ? 6.435 -10.485 2.237 1.00 71.44 93 PHE A CA 1
ATOM 709 C C . PHE A 1 93 ? 7.714 -9.761 2.699 1.00 71.44 93 PHE A C 1
ATOM 711 O O . PHE A 1 93 ? 8.062 -8.717 2.155 1.00 71.44 93 PHE A O 1
ATOM 718 N N . GLN A 1 94 ? 8.420 -10.298 3.700 1.00 76.81 94 GLN A N 1
ATOM 719 C CA . GLN A 1 94 ? 9.724 -9.777 4.128 1.00 76.81 94 GLN A CA 1
ATOM 720 C C . GLN A 1 94 ? 10.795 -10.048 3.048 1.00 76.81 94 GLN A C 1
ATOM 722 O O . GLN A 1 94 ? 11.009 -11.214 2.671 1.00 76.81 94 GLN A O 1
ATOM 727 N N . VAL A 1 95 ? 11.464 -8.988 2.573 1.00 79.31 95 VAL A N 1
ATOM 728 C CA . VAL A 1 95 ? 12.470 -9.019 1.488 1.00 79.31 95 VAL A CA 1
ATOM 729 C C . VAL A 1 95 ? 13.654 -8.123 1.822 1.00 79.31 95 VAL A C 1
ATOM 731 O O . VAL A 1 95 ? 13.464 -6.938 2.030 1.00 79.31 95 VAL A O 1
ATOM 734 N N . THR A 1 96 ? 14.869 -8.657 1.807 1.00 79.88 96 THR A N 1
ATOM 735 C CA . THR A 1 96 ? 16.097 -7.892 2.060 1.00 79.88 96 THR A CA 1
ATOM 736 C C . THR A 1 96 ? 16.711 -7.387 0.757 1.00 79.88 96 THR A C 1
ATOM 738 O O . THR A 1 96 ? 16.804 -8.144 -0.210 1.00 79.88 96 THR A O 1
ATOM 741 N N . TYR A 1 97 ? 17.143 -6.126 0.741 1.00 80.94 97 TYR A N 1
ATOM 742 C CA . TYR A 1 97 ? 17.879 -5.530 -0.375 1.00 80.94 97 TYR A CA 1
ATOM 743 C C . TYR A 1 97 ? 19.265 -5.092 0.095 1.00 80.94 97 TYR A C 1
ATOM 745 O O . TYR A 1 97 ? 19.375 -4.262 0.995 1.00 80.94 97 TYR A O 1
ATOM 753 N N . ASP A 1 98 ? 20.308 -5.591 -0.565 1.00 73.25 98 ASP A N 1
ATOM 754 C CA . ASP A 1 98 ? 21.706 -5.310 -0.197 1.00 73.25 98 ASP A CA 1
ATOM 755 C C . ASP A 1 98 ? 22.354 -4.215 -1.067 1.00 73.25 98 ASP A C 1
ATOM 757 O O . ASP A 1 98 ? 23.546 -3.930 -0.948 1.00 73.25 98 ASP A O 1
ATOM 761 N N . ARG A 1 99 ? 21.587 -3.607 -1.982 1.00 77.62 99 ARG A N 1
ATOM 762 C CA . ARG A 1 99 ? 22.086 -2.620 -2.952 1.00 77.62 99 ARG A CA 1
ATOM 763 C C . ARG A 1 99 ? 21.751 -1.188 -2.544 1.00 77.62 99 ARG A C 1
ATOM 765 O O . ARG A 1 99 ? 20.836 -0.926 -1.770 1.00 77.62 99 ARG A O 1
ATOM 772 N N . THR A 1 100 ? 22.516 -0.249 -3.089 1.00 80.50 100 THR A N 1
ATOM 773 C CA . THR A 1 100 ? 22.270 1.191 -2.961 1.00 80.50 100 THR A CA 1
ATOM 774 C C . THR A 1 100 ? 21.440 1.699 -4.137 1.00 80.50 100 THR A C 1
ATOM 776 O O . THR A 1 100 ? 21.496 1.121 -5.219 1.00 80.50 100 THR A O 1
ATOM 779 N N . TRP A 1 101 ? 20.687 2.780 -3.931 1.00 81.81 101 TRP A N 1
ATOM 780 C CA . TRP A 1 101 ? 20.029 3.519 -5.013 1.00 81.81 101 TRP A CA 1
ATOM 781 C C . TRP A 1 101 ? 20.933 4.639 -5.524 1.00 81.81 101 TRP A C 1
ATOM 783 O O . TRP A 1 101 ? 21.753 5.181 -4.778 1.00 81.81 101 TRP A O 1
ATOM 793 N N . ASP A 1 102 ? 20.728 5.019 -6.778 1.00 85.19 102 ASP A N 1
ATOM 794 C CA . ASP A 1 102 ? 21.423 6.129 -7.422 1.00 85.19 102 ASP A CA 1
ATOM 795 C C . ASP A 1 102 ? 20.505 7.352 -7.561 1.00 85.19 102 ASP A C 1
ATOM 797 O O . ASP A 1 102 ? 19.286 7.237 -7.693 1.00 85.19 102 ASP A O 1
ATOM 801 N N . LEU A 1 103 ? 21.081 8.560 -7.582 1.00 84.88 103 LEU A N 1
ATOM 802 C CA . LEU A 1 103 ? 20.316 9.819 -7.633 1.00 84.88 103 LEU A CA 1
ATOM 803 C C . LEU A 1 103 ? 19.371 9.928 -8.839 1.00 84.88 103 LEU A C 1
ATOM 805 O O . LEU A 1 103 ? 18.331 10.579 -8.741 1.00 84.88 103 LEU A O 1
ATOM 809 N N . PHE A 1 104 ? 19.704 9.305 -9.972 1.00 85.19 104 PHE A N 1
ATOM 810 C CA . PHE A 1 104 ? 18.843 9.340 -11.155 1.00 85.19 104 PHE A CA 1
ATOM 811 C C . PHE A 1 104 ? 17.531 8.564 -10.941 1.00 85.19 104 PHE A C 1
ATOM 813 O O . PHE A 1 104 ? 16.509 8.942 -11.516 1.00 85.19 104 PHE A O 1
ATOM 820 N N . GLU A 1 105 ? 17.525 7.535 -10.082 1.00 87.00 105 GLU A N 1
ATOM 821 C CA . GLU A 1 105 ? 16.326 6.746 -9.768 1.00 87.00 105 GLU A CA 1
ATOM 822 C C . GLU A 1 105 ? 15.258 7.578 -9.050 1.00 87.00 105 GLU A C 1
ATOM 824 O O . GLU A 1 105 ? 14.064 7.293 -9.148 1.00 87.00 105 GLU A O 1
ATOM 829 N N . LEU A 1 106 ? 15.665 8.670 -8.393 1.00 90.75 106 LEU A N 1
ATOM 830 C CA . LEU A 1 106 ? 14.765 9.574 -7.684 1.00 90.75 106 LEU A CA 1
ATOM 831 C C . LEU A 1 106 ? 13.679 10.149 -8.603 1.00 90.75 106 LEU A C 1
ATOM 833 O O . LEU A 1 106 ? 12.517 10.225 -8.206 1.00 90.75 106 LEU A O 1
ATOM 837 N N . TRP A 1 107 ? 14.030 10.499 -9.845 1.00 92.12 107 TRP A N 1
ATOM 838 C CA . TRP A 1 107 ? 13.068 10.994 -10.834 1.00 92.12 107 TRP A CA 1
ATOM 839 C C . TRP A 1 107 ? 11.991 9.956 -11.150 1.00 92.12 107 TRP A C 1
ATOM 841 O O . TRP A 1 107 ? 10.808 10.288 -11.248 1.00 92.12 107 TRP A O 1
ATOM 851 N N . PHE A 1 108 ? 12.384 8.686 -11.249 1.00 93.25 108 PHE A N 1
ATOM 852 C CA . PHE A 1 108 ? 11.459 7.585 -11.478 1.00 93.25 108 PHE A CA 1
ATOM 853 C C . PHE A 1 108 ? 10.583 7.300 -10.252 1.00 93.25 108 PHE A C 1
ATOM 855 O O . PHE A 1 108 ? 9.383 7.068 -10.402 1.00 93.25 108 PHE A O 1
ATOM 862 N N . PHE A 1 109 ? 11.132 7.388 -9.037 1.00 94.56 109 PHE A N 1
ATOM 863 C CA . PHE A 1 109 ? 10.349 7.243 -7.806 1.00 94.56 109 PHE A CA 1
ATOM 864 C C . PHE A 1 109 ? 9.306 8.354 -7.642 1.00 94.56 109 PHE A C 1
ATOM 866 O O . PHE A 1 109 ? 8.167 8.073 -7.265 1.00 94.56 109 PHE A O 1
ATOM 873 N N . VAL A 1 110 ? 9.645 9.600 -7.994 1.00 96.00 110 VAL A N 1
ATOM 874 C CA . VAL A 1 110 ? 8.677 10.710 -8.039 1.00 96.00 110 VAL A CA 1
ATOM 875 C C . VAL A 1 110 ? 7.573 10.427 -9.055 1.00 96.00 110 VAL A C 1
ATOM 877 O O . VAL A 1 110 ? 6.397 10.589 -8.730 1.00 96.00 110 VAL A O 1
ATOM 880 N N . ALA A 1 111 ? 7.924 9.960 -10.257 1.00 96.56 111 ALA A N 1
ATOM 881 C CA . ALA A 1 111 ? 6.946 9.626 -11.291 1.00 96.56 111 ALA A CA 1
ATOM 882 C C . ALA A 1 111 ? 5.967 8.532 -10.828 1.00 96.56 111 ALA A C 1
ATOM 884 O O . ALA A 1 111 ? 4.755 8.685 -10.989 1.00 96.56 111 ALA A O 1
ATOM 885 N N . ILE A 1 112 ? 6.469 7.474 -10.177 1.00 96.62 112 ILE A N 1
ATOM 886 C CA . ILE A 1 112 ? 5.627 6.441 -9.554 1.00 96.62 112 ILE A CA 1
ATOM 887 C C . ILE A 1 112 ? 4.714 7.056 -8.492 1.00 96.62 112 ILE A C 1
ATOM 889 O O . ILE A 1 112 ? 3.519 6.765 -8.479 1.00 96.62 112 ILE A O 1
ATOM 893 N N . GLY A 1 113 ? 5.244 7.939 -7.641 1.00 97.00 113 GLY A N 1
ATOM 894 C CA . GLY A 1 113 ? 4.461 8.648 -6.631 1.00 97.00 113 GLY A CA 1
ATOM 895 C C . GLY A 1 113 ? 3.269 9.396 -7.234 1.00 97.00 113 GLY A C 1
ATOM 896 O O . GLY A 1 113 ? 2.145 9.244 -6.751 1.00 97.00 113 GLY A O 1
ATOM 897 N N . VAL A 1 114 ? 3.486 10.137 -8.326 1.00 97.31 114 VAL A N 1
ATOM 898 C CA . VAL A 1 114 ? 2.422 10.858 -9.048 1.00 97.31 114 VAL A CA 1
ATOM 899 C C . VAL A 1 114 ? 1.386 9.893 -9.629 1.00 97.31 114 VAL A C 1
ATOM 901 O O . VAL A 1 114 ? 0.191 10.074 -9.394 1.00 97.31 114 VAL A O 1
ATOM 904 N N . ILE A 1 115 ? 1.824 8.842 -10.332 1.00 96.69 115 ILE A N 1
ATOM 905 C CA . ILE A 1 115 ? 0.931 7.847 -10.950 1.00 96.69 115 ILE A CA 1
ATOM 906 C C . ILE A 1 115 ? 0.070 7.155 -9.883 1.00 96.69 115 ILE A C 1
ATOM 908 O O . ILE A 1 115 ? -1.155 7.111 -10.001 1.00 96.69 115 ILE A O 1
ATOM 912 N N . CYS A 1 116 ? 0.690 6.666 -8.807 1.00 96.38 116 CYS A N 1
ATOM 913 C CA . CYS A 1 116 ? -0.015 6.039 -7.692 1.00 96.38 116 CYS A CA 1
ATOM 914 C C . CYS A 1 116 ? -0.936 7.023 -6.957 1.00 96.38 116 CYS A C 1
ATOM 916 O O . CYS A 1 116 ? -1.990 6.609 -6.488 1.00 96.38 116 CYS A O 1
ATOM 918 N N . GLY A 1 117 ? -0.585 8.312 -6.894 1.00 96.19 117 GLY A N 1
ATOM 919 C CA . GLY A 1 117 ? -1.428 9.347 -6.288 1.00 96.19 117 GLY A CA 1
ATOM 920 C C . GLY A 1 117 ? -2.727 9.572 -7.065 1.00 96.19 117 GLY A C 1
ATOM 921 O O . GLY A 1 117 ? -3.807 9.639 -6.479 1.00 96.19 117 GLY A O 1
ATOM 922 N N . ILE A 1 118 ? -2.645 9.625 -8.398 1.00 95.81 118 ILE A N 1
ATOM 923 C CA . ILE A 1 118 ? -3.819 9.766 -9.274 1.00 95.81 118 ILE A CA 1
ATOM 924 C C . ILE A 1 118 ? -4.701 8.513 -9.200 1.00 95.81 118 ILE A C 1
ATOM 926 O O . ILE A 1 118 ? -5.915 8.616 -9.015 1.00 95.81 118 ILE A O 1
ATOM 930 N N . ILE A 1 119 ? -4.102 7.322 -9.310 1.00 95.75 119 ILE A N 1
ATOM 931 C CA . ILE A 1 119 ? -4.844 6.052 -9.284 1.00 95.75 119 ILE A CA 1
ATOM 932 C C . ILE A 1 119 ? -5.473 5.815 -7.904 1.00 95.75 119 ILE A C 1
ATOM 934 O O . ILE A 1 119 ? -6.633 5.413 -7.828 1.00 95.75 119 ILE A O 1
ATOM 938 N N . GLY A 1 120 ? -4.761 6.106 -6.813 1.00 94.69 120 GLY A N 1
ATOM 939 C CA . GLY A 1 120 ? -5.286 5.978 -5.454 1.00 94.69 120 GLY A CA 1
ATOM 940 C C . GLY A 1 120 ? -6.422 6.957 -5.161 1.00 94.69 120 GLY A C 1
ATOM 941 O O . GLY A 1 120 ? -7.428 6.564 -4.567 1.00 94.69 120 GLY A O 1
ATOM 942 N N . MET A 1 121 ? -6.339 8.195 -5.661 1.00 93.69 121 MET A N 1
ATOM 943 C CA . MET A 1 121 ? -7.463 9.137 -5.623 1.00 93.69 121 MET A CA 1
ATOM 944 C C . MET A 1 121 ? -8.678 8.595 -6.389 1.00 93.69 121 MET A C 1
ATOM 946 O O . MET A 1 121 ? -9.795 8.632 -5.868 1.00 93.69 121 MET A O 1
ATOM 950 N N . LEU A 1 122 ? -8.473 8.055 -7.595 1.00 93.88 122 LEU A N 1
ATOM 951 C CA . LEU A 1 122 ? -9.552 7.485 -8.405 1.00 93.88 122 LEU A CA 1
ATOM 952 C C . LEU A 1 122 ? -10.202 6.298 -7.690 1.00 93.88 122 LEU A C 1
ATOM 954 O O . LEU A 1 122 ? -11.428 6.220 -7.623 1.00 93.88 122 LEU A O 1
ATOM 958 N N . GLN A 1 123 ? -9.389 5.423 -7.097 1.00 93.88 123 GLN A N 1
ATOM 959 C CA . GLN A 1 123 ? -9.857 4.287 -6.311 1.00 93.88 123 GLN A CA 1
ATOM 960 C C . GLN A 1 123 ? -10.710 4.739 -5.118 1.00 93.88 123 GLN A C 1
ATOM 962 O O . GLN A 1 123 ? -11.772 4.161 -4.874 1.00 93.88 123 GLN A O 1
ATOM 967 N N . ASN A 1 124 ? -10.291 5.780 -4.393 1.00 92.19 124 ASN A N 1
ATOM 968 C CA . ASN A 1 124 ? -11.051 6.314 -3.263 1.00 92.19 124 ASN A CA 1
ATOM 969 C C . ASN A 1 124 ? -12.379 6.937 -3.713 1.00 92.19 124 ASN A C 1
ATOM 971 O O . ASN A 1 124 ? -13.421 6.605 -3.151 1.00 92.19 124 ASN A O 1
ATOM 975 N N . ARG A 1 125 ? -12.370 7.774 -4.760 1.00 92.00 125 ARG A N 1
ATOM 976 C CA . ARG A 1 125 ? -13.588 8.405 -5.295 1.00 92.00 125 ARG A CA 1
ATOM 977 C C . ARG A 1 125 ? -14.584 7.368 -5.806 1.00 92.00 125 ARG A C 1
ATOM 979 O O . ARG A 1 125 ? -15.769 7.464 -5.504 1.00 92.00 125 ARG A O 1
ATOM 986 N N . LEU A 1 126 ? -14.104 6.352 -6.525 1.00 92.62 126 LEU A N 1
ATOM 987 C CA . LEU A 1 126 ? -14.937 5.249 -6.999 1.00 92.62 126 LEU A CA 1
ATOM 988 C C . LEU A 1 126 ? -15.532 4.454 -5.832 1.00 92.62 126 LEU A C 1
ATOM 990 O O . LEU A 1 126 ? -16.713 4.126 -5.859 1.00 92.62 126 LEU A O 1
ATOM 994 N N . THR A 1 127 ? -14.742 4.177 -4.793 1.00 91.88 127 THR A N 1
ATOM 995 C CA . THR A 1 127 ? -15.226 3.461 -3.603 1.00 91.88 127 THR A CA 1
ATOM 996 C C . THR A 1 127 ? -16.328 4.251 -2.898 1.00 91.88 127 THR A C 1
ATOM 998 O O . THR A 1 127 ? -17.386 3.693 -2.624 1.00 91.88 127 THR A O 1
ATOM 1001 N N . LEU A 1 128 ? -16.127 5.554 -2.667 1.00 90.38 128 LEU A N 1
ATOM 1002 C CA . LEU A 1 128 ? -17.132 6.423 -2.044 1.00 90.38 128 LEU A CA 1
ATOM 1003 C C . LEU A 1 128 ? -18.411 6.510 -2.883 1.00 90.38 128 LEU A C 1
ATOM 1005 O O . LEU A 1 128 ? -19.502 6.313 -2.353 1.00 90.38 128 LEU A O 1
ATOM 1009 N N . TYR A 1 129 ? -18.273 6.708 -4.196 1.00 91.69 129 TYR A N 1
ATOM 1010 C CA . TYR A 1 129 ? -19.405 6.740 -5.122 1.00 91.69 129 TYR A CA 1
ATOM 1011 C C . TYR A 1 129 ? -20.209 5.432 -5.098 1.00 91.69 129 TYR A C 1
ATOM 1013 O O . TYR A 1 129 ? -21.436 5.453 -5.025 1.00 91.69 129 TYR A O 1
ATOM 1021 N N . LEU A 1 130 ? -19.534 4.277 -5.108 1.00 90.31 130 LEU A N 1
ATOM 1022 C CA . LEU A 1 130 ? -20.196 2.973 -5.027 1.00 90.31 130 LEU A CA 1
ATOM 1023 C C . LEU A 1 130 ? -20.905 2.767 -3.683 1.00 90.31 130 LEU A C 1
ATOM 1025 O O . LEU A 1 130 ? -21.989 2.186 -3.651 1.00 90.31 130 LEU A O 1
ATOM 1029 N N . MET A 1 131 ? -20.321 3.241 -2.580 1.00 88.81 131 MET A N 1
ATOM 1030 C CA . MET A 1 131 ? -20.945 3.169 -1.256 1.00 88.81 131 MET A CA 1
ATOM 1031 C C . MET A 1 131 ? -22.216 4.024 -1.186 1.00 88.81 131 MET A C 1
ATOM 1033 O O . MET A 1 131 ? -23.241 3.538 -0.711 1.00 88.81 131 MET A O 1
ATOM 1037 N N . GLU A 1 132 ? -22.178 5.253 -1.702 1.00 89.69 132 GLU A N 1
ATOM 1038 C CA . GLU A 1 132 ? -23.340 6.146 -1.769 1.00 89.69 132 GLU A CA 1
ATOM 1039 C C . GLU A 1 132 ? -24.433 5.573 -2.683 1.00 89.69 132 GLU A C 1
ATOM 1041 O O . GLU A 1 132 ? -25.591 5.435 -2.278 1.00 89.69 132 GLU A O 1
ATOM 1046 N N . TYR A 1 133 ? -24.057 5.117 -3.881 1.00 88.88 133 TYR A N 1
ATOM 1047 C CA . TYR A 1 133 ? -24.980 4.489 -4.826 1.00 88.88 133 TYR A CA 1
ATOM 1048 C C . TYR A 1 133 ? -25.711 3.284 -4.214 1.00 88.88 133 TYR A C 1
ATOM 1050 O O . TYR A 1 133 ? -26.921 3.126 -4.397 1.00 88.88 133 TYR A O 1
ATOM 1058 N N . ARG A 1 134 ? -25.012 2.446 -3.437 1.00 85.94 134 ARG A N 1
ATOM 1059 C CA . ARG A 1 134 ? -25.610 1.286 -2.752 1.00 85.94 134 ARG A CA 1
ATOM 1060 C C . ARG A 1 134 ? -26.581 1.672 -1.644 1.00 85.94 134 ARG A C 1
ATOM 1062 O O . ARG A 1 134 ? -27.544 0.941 -1.423 1.00 85.94 134 ARG A O 1
ATOM 1069 N N . GLN A 1 135 ? -26.363 2.796 -0.963 1.00 84.31 135 GLN A N 1
ATOM 1070 C CA . GLN A 1 135 ? -27.289 3.275 0.066 1.00 84.31 135 GLN A CA 1
ATOM 1071 C C . GLN A 1 135 ? -28.625 3.744 -0.525 1.00 84.31 135 GLN A C 1
ATOM 1073 O O . GLN A 1 135 ? -29.661 3.548 0.114 1.00 84.31 135 GLN A O 1
ATOM 1078 N N . HIS A 1 136 ? -28.604 4.309 -1.736 1.00 84.31 136 HIS A N 1
ATOM 1079 C CA . HIS A 1 136 ? -29.792 4.813 -2.435 1.00 84.31 136 HIS A CA 1
ATOM 1080 C C . HIS A 1 136 ? -30.477 3.788 -3.352 1.00 84.31 136 HIS A C 1
ATOM 1082 O O . HIS A 1 136 ? -31.635 3.974 -3.723 1.00 84.31 136 HIS A O 1
ATOM 1088 N N . SER A 1 137 ? -29.795 2.700 -3.707 1.00 83.44 137 SER A N 1
ATOM 1089 C CA . SER A 1 137 ? -30.319 1.682 -4.620 1.00 83.44 137 SER A CA 1
ATOM 1090 C C . SER A 1 137 ? -31.020 0.522 -3.902 1.00 83.44 137 SER A C 1
ATOM 1092 O O . SER A 1 137 ? -30.823 0.263 -2.714 1.00 83.44 137 SER A O 1
ATOM 1094 N N . VAL A 1 138 ? -31.788 -0.265 -4.665 1.00 74.31 138 VAL A N 1
ATOM 1095 C CA . VAL A 1 138 ? -32.498 -1.479 -4.200 1.00 74.31 138 VAL A CA 1
ATOM 1096 C C . VAL A 1 138 ? -31.539 -2.549 -3.633 1.00 74.31 138 VAL A C 1
ATOM 1098 O O . VAL A 1 138 ? -31.951 -3.420 -2.866 1.00 74.31 138 VAL A O 1
ATOM 1101 N N . LEU A 1 139 ? -30.240 -2.440 -3.943 1.00 75.12 139 LEU A N 1
ATOM 1102 C CA . LEU A 1 139 ? -29.159 -3.295 -3.438 1.00 75.12 139 LEU A CA 1
ATOM 1103 C C . LEU A 1 139 ? -29.077 -3.343 -1.904 1.00 75.12 139 LEU A C 1
ATOM 1105 O O . LEU A 1 139 ? -28.715 -4.385 -1.359 1.00 75.12 139 LEU A O 1
ATOM 1109 N N . LYS A 1 140 ? -29.511 -2.291 -1.194 1.00 75.25 140 LYS A N 1
ATOM 1110 C CA . LYS A 1 140 ? -29.551 -2.275 0.279 1.00 75.25 140 LYS A CA 1
ATOM 1111 C C . LYS A 1 140 ? -30.325 -3.459 0.870 1.00 75.25 140 LYS A C 1
ATOM 1113 O O . LYS A 1 140 ? -29.918 -4.020 1.887 1.00 75.25 140 LYS A O 1
ATOM 1118 N N . ASN A 1 141 ? -31.422 -3.861 0.228 1.00 79.31 141 ASN A N 1
ATOM 1119 C CA . ASN A 1 141 ? -32.278 -4.944 0.715 1.00 79.31 141 ASN A CA 1
ATOM 1120 C C . ASN A 1 141 ? -31.732 -6.337 0.358 1.00 79.31 141 ASN A C 1
ATOM 1122 O O . ASN A 1 141 ? -32.147 -7.328 0.956 1.00 79.31 141 ASN A O 1
ATOM 1126 N N . PHE A 1 142 ? -30.782 -6.424 -0.580 1.00 84.44 142 PHE A N 1
ATOM 1127 C CA . PHE A 1 142 ? -30.247 -7.681 -1.110 1.00 84.44 142 PHE A CA 1
ATOM 1128 C C . PHE A 1 142 ? -28.743 -7.868 -0.835 1.00 84.44 142 PHE A C 1
ATOM 1130 O O . PHE A 1 142 ? -28.027 -8.496 -1.614 1.00 84.44 142 PHE A O 1
ATOM 1137 N N . ALA A 1 143 ? -28.263 -7.384 0.315 1.00 83.94 143 ALA A N 1
ATOM 1138 C CA . ALA A 1 143 ? -26.838 -7.382 0.665 1.00 83.94 143 ALA A CA 1
ATOM 1139 C C . ALA A 1 143 ? -26.163 -8.769 0.596 1.00 83.94 143 ALA A C 1
ATOM 1141 O O . ALA A 1 143 ? -25.019 -8.888 0.164 1.00 83.94 143 ALA A O 1
ATOM 1142 N N . ARG A 1 144 ? -26.858 -9.848 0.992 1.00 86.62 144 ARG A N 1
ATOM 1143 C CA . ARG A 1 144 ? -26.287 -11.212 0.962 1.00 86.62 144 ARG A CA 1
ATOM 1144 C C . ARG A 1 144 ? -26.089 -11.732 -0.462 1.00 86.62 144 ARG A C 1
ATOM 1146 O O . ARG A 1 144 ? -25.074 -12.360 -0.745 1.00 86.62 144 ARG A O 1
ATOM 1153 N N . GLY A 1 145 ? -27.056 -11.487 -1.344 1.00 87.31 145 GLY A N 1
ATOM 1154 C CA . GLY A 1 145 ? -26.967 -11.938 -2.728 1.00 87.31 145 GLY A CA 1
ATOM 1155 C C . GLY A 1 145 ? -26.006 -11.088 -3.555 1.00 87.31 145 GLY A C 1
ATOM 1156 O O . GLY A 1 145 ? -25.309 -11.633 -4.402 1.00 87.31 145 GLY A O 1
ATOM 1157 N N . GLU A 1 146 ? -25.871 -9.796 -3.246 1.00 89.44 146 GLU A N 1
ATOM 1158 C CA . GLU A 1 146 ? -24.833 -8.941 -3.831 1.00 89.44 146 GLU A CA 1
ATOM 1159 C C . GLU A 1 146 ? -23.426 -9.497 -3.569 1.00 89.44 146 GLU A C 1
ATOM 1161 O O . GLU A 1 146 ? -22.639 -9.637 -4.503 1.00 89.44 146 GLU A O 1
ATOM 1166 N N . VAL A 1 147 ? -23.123 -9.887 -2.323 1.00 91.12 147 VAL A N 1
ATOM 1167 C CA . VAL A 1 147 ? -21.826 -10.494 -1.972 1.00 91.12 147 VAL A CA 1
ATOM 1168 C C . VAL A 1 147 ? -21.577 -11.764 -2.782 1.00 91.12 147 VAL A C 1
ATOM 1170 O O . VAL A 1 147 ? -20.475 -11.945 -3.295 1.00 91.12 147 VAL A O 1
ATOM 1173 N N . LEU A 1 148 ? -22.589 -12.623 -2.938 1.00 92.19 148 LEU A N 1
ATOM 1174 C CA . LEU A 1 148 ? -22.467 -13.849 -3.727 1.00 92.19 148 LEU A CA 1
ATOM 1175 C C . LEU A 1 148 ? -22.193 -13.547 -5.207 1.00 92.19 148 LEU A C 1
ATOM 1177 O O . LEU A 1 148 ? -21.295 -14.144 -5.797 1.00 92.19 148 LEU A O 1
ATOM 1181 N N . VAL A 1 149 ? -22.926 -12.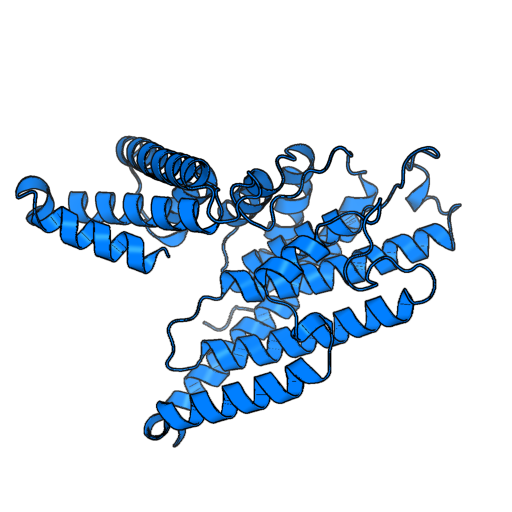601 -5.798 1.00 92.06 149 VAL A N 1
ATOM 1182 C CA . VAL A 1 149 ? -22.753 -12.205 -7.203 1.00 92.06 149 VAL A CA 1
ATOM 1183 C C . VAL A 1 149 ? -21.375 -11.593 -7.432 1.00 92.06 149 VAL A C 1
ATOM 1185 O O . VAL A 1 149 ? -20.686 -11.985 -8.371 1.00 92.06 149 VAL A O 1
ATOM 1188 N N . VAL A 1 150 ? -20.932 -10.682 -6.561 1.00 92.06 150 VAL A N 1
ATOM 1189 C CA . VAL A 1 150 ? -19.601 -10.072 -6.672 1.00 92.06 150 VAL A CA 1
ATOM 1190 C C . VAL A 1 150 ? -18.504 -11.112 -6.463 1.00 92.06 150 VAL A C 1
ATOM 1192 O O . VAL A 1 150 ? -17.513 -11.085 -7.189 1.00 92.06 150 VAL A O 1
ATOM 1195 N N . ALA A 1 151 ? -18.668 -12.058 -5.536 1.00 92.31 151 ALA A N 1
ATOM 1196 C CA . ALA A 1 151 ? -17.706 -13.139 -5.335 1.00 92.31 151 ALA A CA 1
ATOM 1197 C C . ALA A 1 151 ? -17.591 -14.042 -6.574 1.00 92.31 151 ALA A C 1
ATOM 1199 O O . ALA A 1 151 ? -16.477 -14.333 -7.006 1.00 92.31 151 ALA A O 1
ATOM 1200 N N . LEU A 1 152 ? -18.717 -14.427 -7.184 1.00 93.50 152 LEU A N 1
ATOM 1201 C CA . LEU A 1 152 ? -18.732 -15.221 -8.417 1.00 93.50 152 LEU A CA 1
ATOM 1202 C C . LEU A 1 152 ? -18.122 -14.452 -9.594 1.00 93.50 152 LEU A C 1
ATOM 1204 O O . LEU A 1 152 ? -17.255 -14.981 -10.283 1.00 93.50 152 LEU A O 1
ATOM 1208 N N . ALA A 1 153 ? -18.503 -13.187 -9.784 1.00 92.12 153 ALA A N 1
ATOM 1209 C CA . ALA A 1 153 ? -17.931 -12.335 -10.823 1.00 92.12 153 ALA A CA 1
ATOM 1210 C C . ALA A 1 153 ? -16.417 -12.159 -10.634 1.00 92.12 153 ALA A C 1
ATOM 1212 O O . ALA A 1 153 ? -15.650 -12.263 -11.591 1.00 92.12 153 ALA A O 1
ATOM 1213 N N . THR A 1 154 ? -15.976 -11.964 -9.388 1.00 91.00 154 THR A N 1
ATOM 1214 C CA . THR A 1 154 ? -14.554 -11.848 -9.054 1.00 91.00 154 THR A CA 1
ATOM 1215 C C . THR A 1 154 ? -13.824 -13.152 -9.342 1.00 91.00 154 THR A C 1
ATOM 1217 O O . THR A 1 154 ? -12.765 -13.120 -9.954 1.00 91.00 154 THR A O 1
ATOM 1220 N N . ALA A 1 155 ? -14.399 -14.303 -8.989 1.00 91.19 155 ALA A N 1
ATOM 1221 C CA . ALA A 1 155 ? -13.814 -15.605 -9.291 1.00 91.19 155 ALA A CA 1
ATOM 1222 C C . ALA A 1 155 ? -13.678 -15.845 -10.806 1.00 91.19 155 ALA A C 1
ATOM 1224 O O . ALA A 1 155 ? -12.625 -16.293 -11.256 1.00 91.19 155 ALA A O 1
ATOM 1225 N N . CYS A 1 156 ? -14.696 -15.492 -11.599 1.00 91.12 156 CYS A N 1
ATOM 1226 C CA . CYS A 1 156 ? -14.649 -15.604 -13.058 1.00 91.12 156 CYS A CA 1
ATOM 1227 C C . CYS A 1 156 ? -13.543 -14.732 -13.667 1.00 91.12 156 CYS A C 1
ATOM 1229 O O . CYS A 1 156 ? -12.758 -15.215 -14.481 1.00 91.12 156 CYS A O 1
ATOM 1231 N N . VAL A 1 157 ? -13.440 -13.467 -13.247 1.00 90.12 157 VAL A N 1
ATOM 1232 C CA . VAL A 1 157 ? -12.408 -12.544 -13.746 1.00 90.12 157 VAL A CA 1
ATOM 1233 C C . VAL A 1 157 ? -11.012 -12.971 -13.281 1.00 90.12 157 VAL A C 1
ATOM 1235 O O . VAL A 1 157 ? -10.080 -13.000 -14.084 1.00 90.12 157 VAL A O 1
ATOM 1238 N N . SER A 1 158 ? -10.860 -13.372 -12.017 1.00 87.56 158 SER A N 1
ATOM 1239 C CA . SER A 1 158 ? -9.581 -13.838 -11.470 1.00 87.56 158 SER A CA 1
ATOM 1240 C C . SER A 1 158 ? -9.104 -15.148 -12.089 1.00 87.56 158 SER A C 1
ATOM 1242 O O . SER A 1 158 ? -7.906 -15.415 -12.101 1.00 87.56 158 SER A O 1
ATOM 1244 N N . TYR A 1 159 ? -10.006 -15.972 -12.629 1.00 87.06 159 TYR A N 1
ATOM 1245 C CA . TYR A 1 159 ? -9.609 -17.180 -13.347 1.00 87.06 159 TYR A CA 1
ATOM 1246 C C . TYR A 1 159 ? -8.866 -16.858 -14.651 1.00 87.06 159 TYR A C 1
ATOM 1248 O O . TYR A 1 159 ? -7.959 -17.607 -15.023 1.00 87.06 159 TYR A O 1
ATOM 1256 N N . MET A 1 160 ? -9.209 -15.741 -15.307 1.00 82.75 160 MET A N 1
ATOM 1257 C CA . MET A 1 160 ? -8.647 -15.362 -16.606 1.00 82.75 160 MET A CA 1
ATOM 1258 C C . MET A 1 160 ? -7.195 -14.884 -16.540 1.00 82.75 160 MET A C 1
ATOM 1260 O O . MET A 1 160 ? -6.480 -15.036 -17.527 1.00 82.75 160 MET A O 1
ATOM 1264 N N . SER A 1 161 ? -6.736 -14.326 -15.413 1.00 80.44 161 SER A N 1
ATOM 1265 C CA . SER A 1 161 ? -5.347 -13.877 -15.279 1.00 80.44 161 SER A CA 1
ATOM 1266 C C . SER A 1 161 ? -4.591 -14.640 -14.192 1.00 80.44 161 SER A C 1
ATOM 1268 O O . SER A 1 161 ? -5.066 -14.848 -13.076 1.00 80.44 161 SER A O 1
ATOM 1270 N N . VAL A 1 162 ? -3.360 -15.042 -14.516 1.00 81.19 162 VAL A N 1
ATOM 1271 C CA . VAL A 1 162 ? -2.482 -15.789 -13.600 1.00 81.19 162 VAL A CA 1
ATOM 1272 C C . VAL A 1 162 ? -2.205 -14.976 -12.329 1.00 81.19 162 VAL A C 1
ATOM 1274 O O . VAL A 1 162 ? -2.264 -15.508 -11.223 1.00 81.19 162 VAL A O 1
ATOM 1277 N N . TYR A 1 163 ? -2.007 -13.661 -12.465 1.00 81.69 163 TYR A N 1
ATOM 1278 C CA . TYR A 1 163 ? -1.685 -12.777 -11.345 1.00 81.69 163 TYR A CA 1
ATOM 1279 C C . TYR A 1 163 ? -2.879 -12.419 -10.450 1.00 81.69 163 TYR A C 1
ATOM 1281 O O . TYR A 1 163 ? -2.665 -12.093 -9.284 1.00 81.69 163 TYR A O 1
ATOM 1289 N N . LEU A 1 164 ? -4.131 -12.446 -10.932 1.00 81.88 164 LEU A N 1
ATOM 1290 C CA . LEU A 1 164 ? -5.297 -12.278 -10.044 1.00 81.88 164 LEU A CA 1
ATOM 1291 C C . LEU A 1 164 ? -5.627 -13.557 -9.269 1.00 81.88 164 LEU A C 1
ATOM 1293 O O . LEU A 1 164 ? -6.254 -13.474 -8.216 1.00 81.88 164 LEU A O 1
ATOM 1297 N N . ARG A 1 165 ? -5.205 -14.720 -9.774 1.00 85.00 165 ARG A N 1
ATOM 1298 C CA . ARG A 1 165 ? -5.427 -16.016 -9.127 1.00 85.00 165 ARG A CA 1
ATOM 1299 C C . ARG A 1 165 ? -4.595 -16.201 -7.856 1.00 85.00 165 ARG A C 1
ATOM 1301 O O . ARG A 1 165 ? -5.052 -16.868 -6.932 1.00 85.00 165 ARG A O 1
ATOM 1308 N N . ALA A 1 166 ? -3.385 -15.645 -7.821 1.00 83.75 166 ALA A N 1
ATOM 1309 C CA . ALA A 1 166 ? -2.493 -15.748 -6.671 1.00 83.75 166 ALA A CA 1
ATOM 1310 C C . ALA A 1 166 ? -3.040 -14.989 -5.449 1.00 83.75 166 ALA A C 1
ATOM 1312 O O . ALA A 1 166 ? -3.637 -13.914 -5.583 1.00 83.75 166 ALA A O 1
ATOM 1313 N N . ASP A 1 167 ? -2.785 -15.524 -4.249 1.00 86.25 167 ASP A N 1
ATOM 1314 C CA . ASP A 1 167 ? -3.136 -14.837 -3.007 1.00 86.25 167 ASP A CA 1
ATOM 1315 C C . ASP A 1 167 ? -2.403 -13.491 -2.911 1.00 86.25 167 ASP A C 1
ATOM 1317 O O . ASP A 1 167 ? -1.243 -13.349 -3.307 1.00 86.25 167 ASP A O 1
ATOM 1321 N N . MET A 1 168 ? -3.093 -12.486 -2.375 1.00 86.44 168 MET A N 1
ATOM 1322 C CA . MET A 1 168 ? -2.626 -11.100 -2.331 1.00 86.44 168 MET A CA 1
ATOM 1323 C C . MET A 1 168 ? -1.291 -10.978 -1.590 1.00 86.44 168 MET A C 1
ATOM 1325 O O . MET A 1 168 ? -0.419 -10.219 -2.008 1.00 86.44 168 MET A O 1
ATOM 1329 N N . VAL A 1 169 ? -1.124 -11.741 -0.506 1.00 85.44 169 VAL A N 1
ATOM 1330 C CA . VAL A 1 169 ? 0.078 -11.712 0.333 1.00 85.44 169 VAL A CA 1
ATOM 1331 C C . VAL A 1 169 ? 1.248 -12.372 -0.397 1.00 85.44 169 VAL A C 1
ATOM 1333 O O . VAL A 1 169 ? 2.345 -11.811 -0.436 1.00 85.44 169 VAL A O 1
ATOM 1336 N N . THR A 1 170 ? 1.006 -13.526 -1.028 1.00 85.81 170 THR A N 1
ATOM 1337 C CA . THR A 1 170 ? 2.023 -14.221 -1.834 1.00 85.81 170 THR A CA 1
ATOM 1338 C C . THR A 1 170 ? 2.426 -13.417 -3.064 1.00 85.81 170 THR A C 1
ATOM 1340 O O . THR A 1 170 ? 3.606 -13.344 -3.391 1.00 85.81 170 THR A O 1
ATOM 1343 N N . LEU A 1 171 ? 1.473 -12.733 -3.701 1.00 87.56 171 LEU A N 1
ATOM 1344 C CA . LEU A 1 171 ? 1.739 -11.913 -4.873 1.00 87.56 171 LEU A CA 1
ATOM 1345 C C . LEU A 1 171 ? 2.638 -10.728 -4.523 1.00 87.56 171 LEU A C 1
ATOM 1347 O O . LEU A 1 171 ? 3.628 -10.498 -5.205 1.00 87.56 171 LEU A O 1
ATOM 1351 N N . VAL A 1 172 ? 2.327 -9.992 -3.451 1.00 89.81 172 VAL A N 1
ATOM 1352 C CA . VAL A 1 172 ? 3.169 -8.872 -2.999 1.00 89.81 172 VAL A CA 1
ATOM 1353 C C . VAL A 1 172 ? 4.595 -9.349 -2.715 1.00 89.81 172 VAL A C 1
ATOM 1355 O O . VAL A 1 172 ? 5.544 -8.713 -3.168 1.00 89.81 172 VAL A O 1
ATOM 1358 N N . SER A 1 173 ? 4.748 -10.502 -2.051 1.00 88.31 173 SER A N 1
ATOM 1359 C CA . SER A 1 173 ? 6.061 -11.118 -1.834 1.00 88.31 173 SER A CA 1
ATOM 1360 C C . SER A 1 173 ? 6.794 -11.382 -3.155 1.00 88.31 173 SER A C 1
ATOM 1362 O O . SER A 1 173 ? 7.936 -10.957 -3.311 1.00 88.31 173 SER A O 1
ATOM 1364 N N . ASN A 1 174 ? 6.136 -12.025 -4.124 1.00 87.38 174 ASN A N 1
ATOM 1365 C CA . ASN A 1 174 ? 6.737 -12.360 -5.420 1.00 87.38 174 ASN A CA 1
ATOM 1366 C C . ASN A 1 174 ? 7.091 -11.105 -6.246 1.00 87.38 174 ASN A C 1
ATOM 1368 O O . ASN A 1 174 ? 8.068 -11.088 -6.994 1.00 87.38 174 ASN A O 1
ATOM 1372 N N . LEU A 1 175 ? 6.337 -10.012 -6.098 1.00 87.88 175 LEU A N 1
ATOM 1373 C CA . LEU A 1 175 ? 6.629 -8.748 -6.781 1.00 87.88 175 LEU A CA 1
ATOM 1374 C C . LEU A 1 175 ? 7.849 -8.024 -6.196 1.00 87.88 175 LEU A C 1
ATOM 1376 O O . LEU A 1 175 ? 8.561 -7.334 -6.934 1.00 87.88 175 LEU A O 1
ATOM 1380 N N . PHE A 1 176 ? 8.103 -8.185 -4.898 1.00 88.75 176 PHE A N 1
ATOM 1381 C CA . PHE A 1 176 ? 9.273 -7.616 -4.228 1.00 88.75 176 PHE A CA 1
ATOM 1382 C C . PHE A 1 176 ? 10.546 -8.431 -4.486 1.00 88.75 176 PHE A C 1
ATOM 1384 O O . PHE A 1 176 ? 11.635 -7.866 -4.493 1.00 88.75 176 PHE A O 1
ATOM 1391 N N . THR A 1 177 ? 10.445 -9.733 -4.763 1.00 84.69 177 THR A N 1
ATOM 1392 C CA . THR A 1 177 ? 11.633 -10.569 -4.991 1.00 84.69 177 THR A CA 1
ATOM 1393 C C . THR A 1 177 ? 12.444 -10.178 -6.235 1.00 84.69 177 THR A C 1
ATOM 1395 O O . THR A 1 177 ? 11.909 -9.784 -7.283 1.00 84.69 177 THR A O 1
ATOM 1398 N N . GLU A 1 178 ? 13.770 -10.305 -6.118 1.00 80.56 178 GLU A N 1
ATOM 1399 C CA . GLU A 1 178 ? 14.712 -10.167 -7.231 1.00 80.56 178 GLU A CA 1
ATOM 1400 C C . GLU A 1 178 ? 14.735 -11.426 -8.113 1.00 80.56 178 GLU A C 1
ATOM 1402 O O . GLU A 1 178 ? 14.548 -12.547 -7.645 1.00 80.56 178 GLU A O 1
ATOM 1407 N N . CYS A 1 179 ? 15.007 -11.245 -9.406 1.00 74.31 179 CYS A N 1
ATOM 1408 C CA . CYS A 1 179 ? 15.066 -12.324 -10.397 1.00 74.31 179 CYS A CA 1
ATOM 1409 C C . CYS A 1 179 ? 16.433 -13.039 -10.422 1.00 74.31 179 CYS A C 1
ATOM 1411 O O . CYS A 1 179 ? 17.053 -13.127 -11.479 1.00 74.31 179 CYS A O 1
ATOM 1413 N N . THR A 1 180 ? 16.943 -13.496 -9.273 1.00 63.94 180 THR A N 1
ATOM 1414 C CA . THR A 1 180 ? 18.333 -13.988 -9.144 1.00 63.94 180 THR A CA 1
ATOM 1415 C C . THR A 1 180 ? 18.494 -15.500 -8.964 1.00 63.94 180 THR A C 1
ATOM 1417 O O . THR A 1 180 ? 19.627 -15.969 -8.997 1.00 63.94 180 THR A O 1
ATOM 1420 N N . GLY A 1 181 ? 17.428 -16.301 -8.839 1.00 55.38 181 GLY A N 1
ATOM 1421 C CA . GLY A 1 181 ? 17.638 -17.755 -8.711 1.00 55.38 181 GLY A CA 1
ATOM 1422 C C . GLY A 1 181 ? 16.442 -18.666 -8.447 1.00 55.38 181 GLY A C 1
ATOM 1423 O O . GLY A 1 181 ? 16.649 -19.858 -8.245 1.00 55.38 181 GLY A O 1
ATOM 1424 N N . GLN A 1 182 ? 15.205 -18.165 -8.458 1.00 52.19 182 GLN A N 1
ATOM 1425 C CA . GLN A 1 182 ? 14.024 -19.026 -8.355 1.00 52.19 182 GLN A CA 1
ATOM 1426 C C . GLN A 1 182 ? 12.908 -18.482 -9.249 1.00 52.19 182 GLN A C 1
ATOM 1428 O O . GLN A 1 182 ? 12.359 -17.409 -8.995 1.00 52.19 182 GLN A O 1
ATOM 1433 N N . GLU A 1 183 ? 12.609 -19.207 -10.329 1.00 51.41 183 GLU A N 1
ATOM 1434 C CA . GLU A 1 183 ? 11.484 -18.911 -11.215 1.00 51.41 183 GLU A CA 1
ATOM 1435 C C . GLU A 1 183 ? 10.179 -19.147 -10.458 1.00 51.41 183 GLU A C 1
ATOM 1437 O O . GLU A 1 183 ? 9.709 -20.271 -10.308 1.00 51.41 183 GLU A O 1
ATOM 1442 N N . THR A 1 184 ? 9.595 -18.066 -9.957 1.00 55.19 184 THR A N 1
ATOM 1443 C CA . THR A 1 184 ? 8.222 -18.066 -9.463 1.00 55.19 184 THR A CA 1
ATOM 1444 C C . THR A 1 184 ? 7.351 -17.415 -10.538 1.00 55.19 184 THR A C 1
ATOM 1446 O O . THR A 1 184 ? 7.590 -16.288 -10.971 1.00 55.19 184 THR A O 1
ATOM 1449 N N . ASP A 1 185 ? 6.393 -18.184 -11.055 1.00 61.19 185 ASP A N 1
ATOM 1450 C CA . ASP A 1 185 ? 5.303 -17.738 -11.936 1.00 61.19 185 ASP A CA 1
ATOM 1451 C C . ASP A 1 185 ? 5.684 -17.067 -13.274 1.00 61.19 185 ASP A C 1
ATOM 1453 O O . ASP A 1 185 ? 4.887 -16.321 -13.840 1.00 61.19 185 ASP A O 1
ATOM 1457 N N . GLY A 1 186 ? 6.883 -17.313 -13.817 1.00 65.56 186 GLY A N 1
ATOM 1458 C CA . GLY A 1 186 ? 7.292 -16.776 -15.127 1.00 65.56 186 GLY A CA 1
ATOM 1459 C C . GLY A 1 186 ? 7.547 -15.259 -15.155 1.00 65.56 186 GLY A C 1
ATOM 1460 O O . GLY A 1 186 ? 7.868 -14.711 -16.211 1.00 65.56 186 GLY A O 1
ATOM 1461 N N . LEU A 1 187 ? 7.485 -14.581 -13.997 1.00 71.25 187 LEU A N 1
ATOM 1462 C CA . LEU A 1 187 ? 7.688 -13.129 -13.849 1.00 71.25 187 LEU A CA 1
ATOM 1463 C C . LEU A 1 187 ? 9.062 -12.661 -14.352 1.00 71.25 187 LEU A C 1
ATOM 1465 O O . LEU A 1 187 ? 9.220 -11.526 -14.800 1.00 71.25 187 LEU A O 1
ATOM 1469 N N . CYS A 1 188 ? 10.052 -13.547 -14.249 1.00 72.75 188 CYS A N 1
ATOM 1470 C CA . CYS A 1 188 ? 11.460 -13.290 -14.531 1.00 72.75 188 CYS A CA 1
ATOM 1471 C C . CYS A 1 188 ? 11.941 -13.870 -15.873 1.00 72.75 188 CYS A C 1
ATOM 1473 O O . CYS A 1 188 ? 13.137 -13.803 -16.160 1.00 72.75 188 CYS A O 1
ATOM 1475 N N . SER A 1 189 ? 11.043 -14.416 -16.706 1.00 72.88 189 SER A N 1
ATOM 1476 C CA . SER A 1 189 ? 11.413 -14.906 -18.039 1.00 72.88 189 SER A CA 1
ATOM 1477 C C . SER A 1 189 ? 11.793 -13.736 -18.953 1.00 72.88 189 SER A C 1
ATOM 1479 O O . SER A 1 189 ? 11.018 -12.796 -19.143 1.00 72.88 189 SER A O 1
ATOM 1481 N N . ARG A 1 190 ? 13.003 -13.780 -19.532 1.00 67.19 190 ARG A N 1
ATOM 1482 C CA . ARG A 1 190 ? 13.514 -12.721 -20.423 1.00 67.19 190 ARG A CA 1
ATOM 1483 C C . ARG A 1 190 ? 12.746 -12.625 -21.748 1.00 67.19 190 ARG A C 1
ATOM 1485 O O . ARG A 1 190 ? 12.699 -11.538 -22.315 1.00 67.19 190 ARG A O 1
ATOM 1492 N N . GLY A 1 191 ? 12.155 -13.725 -22.225 1.00 67.75 191 GLY A N 1
ATOM 1493 C CA . GLY A 1 191 ? 11.467 -13.786 -23.523 1.00 67.75 191 GLY A CA 1
ATOM 1494 C C . GLY A 1 191 ? 10.119 -13.059 -23.560 1.00 67.75 191 GLY A C 1
ATOM 1495 O O . GLY A 1 191 ? 9.809 -12.408 -24.551 1.00 67.75 191 GLY A O 1
ATOM 1496 N N . ASP A 1 192 ? 9.366 -13.078 -22.455 1.00 75.94 192 ASP A N 1
ATOM 1497 C CA . ASP A 1 192 ? 7.970 -12.603 -22.403 1.00 75.94 192 ASP A CA 1
ATOM 1498 C C . ASP A 1 192 ? 7.795 -11.297 -21.617 1.00 75.94 192 ASP A C 1
ATOM 1500 O O . ASP A 1 192 ? 6.725 -10.985 -21.092 1.00 75.94 192 ASP A O 1
ATOM 1504 N N . ARG A 1 193 ? 8.851 -10.491 -21.512 1.00 80.50 193 ARG A N 1
ATOM 1505 C CA . ARG A 1 193 ? 8.872 -9.316 -20.630 1.00 80.50 193 ARG A CA 1
ATOM 1506 C C . ARG A 1 193 ? 7.808 -8.269 -20.969 1.00 80.50 193 ARG A C 1
ATOM 1508 O O . ARG A 1 193 ? 7.195 -7.707 -20.064 1.00 80.50 193 ARG A O 1
ATOM 1515 N N . THR A 1 194 ? 7.541 -8.036 -22.252 1.00 84.88 194 THR A N 1
ATOM 1516 C CA . THR A 1 194 ? 6.457 -7.149 -22.712 1.00 84.88 194 THR A CA 1
ATOM 1517 C C . THR A 1 194 ? 5.076 -7.714 -22.376 1.00 84.88 194 THR A C 1
ATOM 1519 O O . THR A 1 194 ? 4.213 -6.970 -21.906 1.00 84.88 194 THR A O 1
ATOM 1522 N N . GLY A 1 195 ? 4.885 -9.028 -22.532 1.00 85.75 195 GLY A N 1
ATOM 1523 C CA . GLY A 1 195 ? 3.667 -9.733 -22.126 1.00 85.75 195 GLY A CA 1
ATOM 1524 C C . GLY A 1 195 ? 3.425 -9.653 -20.617 1.00 85.75 195 GLY A C 1
ATOM 1525 O O . GLY A 1 195 ? 2.312 -9.356 -20.183 1.00 85.75 195 GLY A O 1
ATOM 1526 N N . ASN A 1 196 ? 4.479 -9.809 -19.813 1.00 86.88 196 ASN A N 1
ATOM 1527 C CA . ASN A 1 196 ? 4.420 -9.683 -18.357 1.00 86.88 196 ASN A CA 1
ATOM 1528 C C . ASN A 1 196 ? 4.078 -8.258 -17.911 1.00 86.88 196 ASN A C 1
ATOM 1530 O O . ASN A 1 196 ? 3.207 -8.086 -17.058 1.00 86.88 196 ASN A O 1
ATOM 1534 N N . VAL A 1 197 ? 4.700 -7.232 -18.506 1.00 90.38 197 VAL A N 1
ATOM 1535 C CA . VAL A 1 197 ? 4.359 -5.822 -18.240 1.00 90.38 197 VAL A CA 1
ATOM 1536 C C . VAL A 1 197 ? 2.889 -5.555 -18.565 1.00 90.38 197 VAL A C 1
ATOM 1538 O O . VAL A 1 197 ? 2.168 -5.010 -17.729 1.00 90.38 197 VAL A O 1
ATOM 1541 N N . PHE A 1 198 ? 2.420 -5.973 -19.744 1.00 90.50 198 PHE A N 1
ATOM 1542 C CA . PHE A 1 198 ? 1.027 -5.786 -20.149 1.00 90.50 198 PHE A CA 1
ATOM 1543 C C . PHE A 1 198 ? 0.059 -6.497 -19.196 1.00 90.50 198 PHE A C 1
ATOM 1545 O O . PHE A 1 198 ? -0.902 -5.899 -18.715 1.00 90.50 198 PHE A O 1
ATOM 1552 N N . SER A 1 199 ? 0.350 -7.749 -18.851 1.00 89.50 199 SER A N 1
ATOM 1553 C CA . SER A 1 199 ? -0.469 -8.545 -17.938 1.00 89.50 199 SER A CA 1
ATOM 1554 C C . SER A 1 199 ? -0.510 -7.959 -16.516 1.00 89.50 199 SER A C 1
ATOM 1556 O O . SER A 1 199 ? -1.572 -7.954 -15.887 1.00 89.50 199 SER A O 1
ATOM 1558 N N . LEU A 1 200 ? 0.589 -7.375 -16.018 1.00 90.50 200 LEU A N 1
ATOM 1559 C CA . LEU A 1 200 ? 0.609 -6.651 -14.738 1.00 90.50 200 LEU A CA 1
ATOM 1560 C C . LEU A 1 200 ? -0.196 -5.347 -14.777 1.00 90.50 200 LEU A C 1
ATOM 1562 O O . LEU A 1 200 ? -0.864 -5.027 -13.796 1.00 90.50 200 LEU A O 1
ATOM 1566 N N . LEU A 1 201 ? -0.165 -4.608 -15.890 1.00 92.50 201 LEU A N 1
ATOM 1567 C CA . LEU A 1 201 ? -0.972 -3.394 -16.063 1.00 92.50 201 LEU A CA 1
ATOM 1568 C C . LEU A 1 201 ? -2.469 -3.716 -16.147 1.00 92.50 201 LEU A C 1
ATOM 1570 O O . LEU A 1 201 ? -3.280 -3.070 -15.491 1.00 92.50 201 LEU A O 1
ATOM 1574 N N . VAL A 1 202 ? -2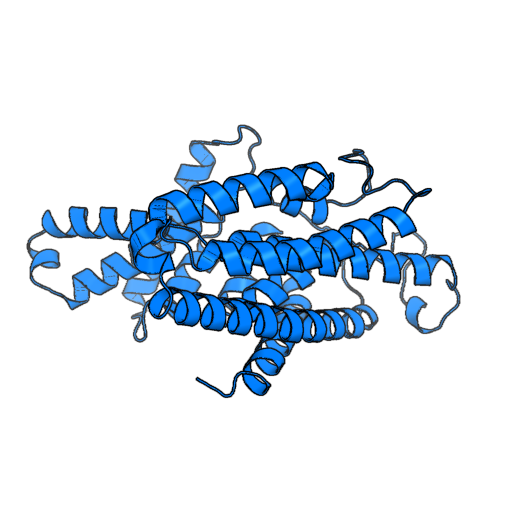.851 -4.757 -16.888 1.00 92.25 202 VAL A N 1
ATOM 1575 C CA . VAL A 1 202 ? -4.240 -5.245 -16.899 1.00 92.25 202 VAL A CA 1
ATOM 1576 C C . VAL A 1 202 ? -4.650 -5.695 -15.495 1.00 92.25 202 VAL A C 1
ATOM 1578 O O . VAL A 1 202 ? -5.731 -5.358 -15.014 1.00 92.25 202 VAL A O 1
ATOM 1581 N N . THR A 1 203 ? -3.757 -6.400 -14.800 1.00 90.94 203 THR A N 1
ATOM 1582 C CA . THR A 1 203 ? -3.973 -6.851 -13.424 1.00 90.94 203 THR A CA 1
ATOM 1583 C C . THR A 1 203 ? -4.173 -5.688 -12.456 1.00 90.94 203 THR A C 1
ATOM 1585 O O . THR A 1 203 ? -5.064 -5.760 -11.611 1.00 90.94 203 THR A O 1
ATOM 1588 N N . SER A 1 204 ? -3.393 -4.610 -12.564 1.00 92.69 204 SER A N 1
ATOM 1589 C CA . SER A 1 204 ? -3.535 -3.448 -11.684 1.00 92.69 204 SER A CA 1
ATOM 1590 C C . SER A 1 204 ? -4.864 -2.727 -11.912 1.00 92.69 204 SER A C 1
ATOM 1592 O O . SER A 1 204 ? -5.556 -2.437 -10.938 1.00 92.69 204 SER A O 1
ATOM 1594 N N . VAL A 1 205 ? -5.284 -2.532 -13.167 1.00 93.81 205 VAL A N 1
ATOM 1595 C CA . VAL A 1 205 ? -6.584 -1.921 -13.502 1.00 93.81 205 VAL A CA 1
ATOM 1596 C C . VAL A 1 205 ? -7.744 -2.756 -12.962 1.00 93.81 205 VAL A C 1
ATOM 1598 O O . VAL A 1 205 ? -8.619 -2.227 -12.273 1.00 93.81 205 VAL A O 1
ATOM 1601 N N . LEU A 1 206 ? -7.738 -4.070 -13.212 1.00 93.25 206 LEU A N 1
ATOM 1602 C CA . LEU A 1 206 ? -8.775 -4.967 -12.696 1.00 93.25 206 LEU A CA 1
ATOM 1603 C C . LEU A 1 206 ? -8.808 -4.963 -11.163 1.00 93.25 206 LEU A C 1
ATOM 1605 O O . LEU A 1 206 ? -9.887 -4.905 -10.578 1.00 93.25 206 LEU A O 1
ATOM 1609 N N . ARG A 1 207 ? -7.646 -4.951 -10.498 1.00 92.50 207 ARG A N 1
ATOM 1610 C CA . ARG A 1 207 ? -7.554 -4.899 -9.030 1.00 92.50 207 ARG A CA 1
ATOM 1611 C C . ARG A 1 207 ? -8.106 -3.605 -8.450 1.00 92.50 207 ARG A C 1
ATOM 1613 O O . ARG A 1 207 ? -8.802 -3.687 -7.441 1.00 92.50 207 ARG A O 1
ATOM 1620 N N . VAL A 1 208 ? -7.860 -2.447 -9.070 1.00 93.94 208 VAL A N 1
ATOM 1621 C CA . VAL A 1 208 ? -8.470 -1.173 -8.643 1.00 93.94 208 VAL A CA 1
ATOM 1622 C C . VAL A 1 208 ? -9.993 -1.295 -8.657 1.00 93.94 208 VAL A C 1
ATOM 1624 O O . VAL A 1 208 ? -10.634 -1.050 -7.638 1.00 93.94 208 VAL A O 1
ATOM 1627 N N . LEU A 1 209 ? -10.565 -1.753 -9.776 1.00 93.69 209 LEU A N 1
ATOM 1628 C CA . LEU A 1 209 ? -12.016 -1.890 -9.936 1.00 93.69 209 LEU A CA 1
ATOM 1629 C C . LEU A 1 209 ? -12.611 -2.888 -8.935 1.00 93.69 209 LEU A C 1
ATOM 1631 O O . LEU A 1 209 ? -13.574 -2.575 -8.235 1.00 93.69 209 LEU A O 1
ATOM 1635 N N . MET A 1 210 ? -12.013 -4.075 -8.824 1.00 91.94 210 MET A N 1
ATOM 1636 C CA . MET A 1 210 ? -12.459 -5.115 -7.897 1.00 91.94 210 MET A CA 1
ATOM 1637 C C . MET A 1 210 ? -12.377 -4.665 -6.444 1.00 91.94 210 MET A C 1
ATOM 1639 O O . MET A 1 210 ? -13.306 -4.903 -5.676 1.00 91.94 210 MET A O 1
ATOM 1643 N N . THR A 1 211 ? -11.290 -3.993 -6.066 1.00 92.00 211 THR A N 1
ATOM 1644 C CA . THR A 1 211 ? -11.105 -3.494 -4.701 1.00 92.00 211 THR A CA 1
ATOM 1645 C C . THR A 1 211 ? -12.145 -2.430 -4.379 1.00 92.00 211 THR A C 1
ATOM 1647 O O . THR A 1 211 ? -12.775 -2.507 -3.328 1.00 92.00 211 THR A O 1
ATOM 1650 N N . SER A 1 212 ? -12.402 -1.487 -5.292 1.00 92.38 212 SER A N 1
ATOM 1651 C CA . SER A 1 212 ? -13.446 -0.475 -5.100 1.00 92.38 212 SER A CA 1
ATOM 1652 C C . SER A 1 212 ? -14.836 -1.091 -4.909 1.00 92.38 212 SER A C 1
ATOM 1654 O O . SER A 1 212 ? -15.580 -0.662 -4.029 1.00 92.38 212 SER A O 1
ATOM 1656 N N . VAL A 1 213 ? -15.179 -2.133 -5.675 1.00 92.06 213 VAL A N 1
ATOM 1657 C CA . VAL A 1 213 ? -16.458 -2.853 -5.530 1.00 92.06 213 VAL A CA 1
ATOM 1658 C C . VAL A 1 213 ? -16.509 -3.667 -4.233 1.00 92.06 213 VAL A C 1
ATOM 1660 O O . VAL A 1 213 ? -17.557 -3.709 -3.583 1.00 92.06 213 VAL A O 1
ATOM 1663 N N . ALA A 1 214 ? -15.404 -4.305 -3.840 1.00 90.81 214 ALA A N 1
ATOM 1664 C CA . ALA A 1 214 ? -15.334 -5.157 -2.656 1.00 90.81 214 ALA A CA 1
ATOM 1665 C C . ALA A 1 214 ? -15.429 -4.359 -1.345 1.00 90.81 214 ALA A C 1
ATOM 1667 O O . ALA A 1 214 ? -16.116 -4.789 -0.420 1.00 90.81 214 ALA A O 1
ATOM 1668 N N . CYS A 1 215 ? -14.801 -3.182 -1.271 1.00 87.69 215 CYS A N 1
ATOM 1669 C CA . CYS A 1 215 ? -14.811 -2.333 -0.074 1.00 87.69 215 CYS A CA 1
ATOM 1670 C C . CYS A 1 215 ? -16.204 -1.811 0.304 1.00 87.69 215 CYS A C 1
ATOM 1672 O O . CYS A 1 215 ? -16.453 -1.541 1.475 1.00 87.69 215 CYS A O 1
ATOM 1674 N N . GLY A 1 216 ? -17.116 -1.684 -0.663 1.00 82.56 216 GLY A N 1
ATOM 1675 C CA . GLY A 1 216 ? -18.493 -1.262 -0.403 1.00 82.56 216 GLY A CA 1
ATOM 1676 C C . GLY A 1 216 ? -19.426 -2.384 0.065 1.00 82.56 216 GLY A C 1
ATOM 1677 O O . GLY A 1 216 ? -20.611 -2.128 0.279 1.00 82.56 216 GLY A O 1
ATOM 1678 N N . LEU A 1 217 ? -18.964 -3.641 0.128 1.00 88.06 217 LEU A N 1
ATOM 1679 C CA . LEU A 1 217 ? -19.809 -4.781 0.501 1.00 88.06 217 LEU A CA 1
ATOM 1680 C C . LEU A 1 217 ? -20.021 -4.845 2.016 1.00 88.06 217 LEU A C 1
ATOM 1682 O O . LEU A 1 217 ? -19.184 -4.407 2.801 1.00 88.06 217 LEU A O 1
ATOM 1686 N N . ALA A 1 218 ? -21.117 -5.477 2.440 1.00 85.50 218 ALA A N 1
ATOM 1687 C CA . ALA A 1 218 ? -21.437 -5.713 3.849 1.00 85.50 218 ALA A CA 1
ATOM 1688 C C . ALA A 1 218 ? -20.596 -6.854 4.472 1.00 85.50 218 ALA A C 1
ATOM 1690 O O . ALA A 1 218 ? -21.131 -7.762 5.109 1.00 85.50 218 ALA A O 1
ATOM 1691 N N . VAL A 1 219 ? -19.277 -6.832 4.259 1.00 88.25 219 VAL A N 1
ATOM 1692 C CA . VAL A 1 219 ? -18.311 -7.831 4.738 1.00 88.25 219 VAL A CA 1
ATOM 1693 C C . VAL A 1 219 ? -17.135 -7.104 5.395 1.00 88.25 219 VAL A C 1
ATOM 1695 O O . VAL A 1 219 ? -16.641 -6.125 4.836 1.00 88.25 219 VAL A O 1
ATOM 1698 N N . PRO A 1 220 ? -16.643 -7.557 6.565 1.00 86.75 220 PRO A N 1
ATOM 1699 C CA . PRO A 1 220 ? -15.453 -6.974 7.172 1.00 86.75 220 PRO A CA 1
ATOM 1700 C C . PRO A 1 220 ? -14.222 -7.263 6.300 1.00 86.75 220 PRO A C 1
ATOM 1702 O O . PRO A 1 220 ? -13.677 -8.364 6.325 1.00 86.75 220 PRO A O 1
ATOM 1705 N N . ALA A 1 221 ? -13.774 -6.261 5.547 1.00 85.81 221 ALA A N 1
ATOM 1706 C CA . ALA A 1 221 ? -12.605 -6.335 4.678 1.00 85.81 221 ALA A CA 1
ATOM 1707 C C . ALA A 1 221 ? -11.598 -5.222 5.008 1.00 85.81 221 ALA A C 1
ATOM 1709 O O . ALA A 1 221 ? -11.949 -4.178 5.556 1.00 85.81 221 ALA A O 1
ATOM 1710 N N . GLY A 1 222 ? -10.322 -5.461 4.701 1.00 85.50 222 GLY A N 1
ATOM 1711 C CA . GLY A 1 222 ? -9.253 -4.476 4.863 1.00 85.50 222 GLY A CA 1
ATOM 1712 C C . GLY A 1 222 ? -8.805 -3.907 3.518 1.00 85.50 222 GLY A C 1
ATOM 1713 O O . GLY A 1 222 ? -8.607 -4.660 2.571 1.00 85.50 222 GLY A O 1
ATOM 1714 N N . MET A 1 223 ? -8.573 -2.594 3.457 1.00 89.94 223 MET A N 1
ATOM 1715 C CA . MET A 1 223 ? -8.084 -1.908 2.247 1.00 89.94 223 MET A CA 1
ATOM 1716 C C . MET A 1 223 ? -6.559 -1.961 2.065 1.00 89.94 223 MET A C 1
ATOM 1718 O O . MET A 1 223 ? -6.057 -1.680 0.984 1.00 89.94 223 MET A O 1
ATOM 1722 N N . PHE A 1 224 ? -5.806 -2.335 3.103 1.00 91.31 224 PHE A N 1
ATOM 1723 C CA . PHE A 1 224 ? -4.344 -2.202 3.123 1.00 91.31 224 PHE A CA 1
ATOM 1724 C C . PHE A 1 224 ? -3.650 -3.117 2.108 1.00 91.31 224 PHE A C 1
ATOM 1726 O O . PHE A 1 224 ? -2.926 -2.649 1.233 1.00 91.31 224 PHE A O 1
ATOM 1733 N N . THR A 1 225 ? -3.884 -4.426 2.208 1.00 91.56 225 THR A N 1
ATOM 1734 C CA . THR A 1 225 ? -3.268 -5.426 1.329 1.00 91.56 225 THR A CA 1
ATOM 1735 C C . THR A 1 225 ? -3.625 -5.240 -0.153 1.00 91.56 225 THR A C 1
ATOM 1737 O O . THR A 1 225 ? -2.703 -5.269 -0.968 1.00 91.56 225 THR A O 1
ATOM 1740 N N . PRO A 1 226 ? -4.895 -5.012 -0.554 1.00 92.75 226 PRO A N 1
ATOM 1741 C CA . PRO A 1 226 ? -5.210 -4.825 -1.971 1.00 92.75 226 PRO A CA 1
ATOM 1742 C C . PRO A 1 226 ? -4.620 -3.532 -2.557 1.00 92.75 226 PRO A C 1
ATOM 1744 O O . PRO A 1 226 ? -4.120 -3.560 -3.685 1.00 92.75 226 PRO A O 1
ATOM 1747 N N . SER A 1 227 ? -4.589 -2.424 -1.803 1.00 93.75 227 SER A N 1
ATOM 1748 C CA . SER A 1 227 ? -3.911 -1.194 -2.245 1.00 93.75 227 SER A CA 1
ATOM 1749 C C . SER A 1 227 ? -2.403 -1.405 -2.404 1.00 93.75 227 SER A C 1
ATOM 1751 O O . SER A 1 227 ? -1.825 -0.990 -3.408 1.00 93.75 227 SER A O 1
ATOM 1753 N N . MET A 1 228 ? -1.775 -2.117 -1.462 1.00 94.31 228 MET A N 1
ATOM 1754 C CA . MET A 1 228 ? -0.356 -2.475 -1.535 1.00 94.31 228 MET A CA 1
ATOM 1755 C C . MET A 1 228 ? -0.056 -3.346 -2.765 1.00 94.31 228 MET A C 1
ATOM 1757 O O . MET A 1 228 ? 0.874 -3.047 -3.506 1.00 94.31 228 MET A O 1
ATOM 1761 N N . ALA A 1 229 ? -0.869 -4.374 -3.034 1.00 93.81 229 ALA A N 1
ATOM 1762 C CA . ALA A 1 229 ? -0.711 -5.255 -4.194 1.00 93.81 229 ALA A CA 1
ATOM 1763 C C . ALA A 1 229 ? -0.891 -4.518 -5.529 1.00 93.81 229 ALA A C 1
ATOM 1765 O O . ALA A 1 229 ? -0.148 -4.752 -6.485 1.00 93.81 229 ALA A O 1
ATOM 1766 N N . THR A 1 230 ? -1.855 -3.602 -5.594 1.00 95.00 230 THR A N 1
ATOM 1767 C CA . THR A 1 230 ? -2.095 -2.765 -6.776 1.00 95.00 230 THR A CA 1
ATOM 1768 C C . THR A 1 230 ? -0.902 -1.849 -7.045 1.00 95.00 230 THR A C 1
ATOM 1770 O O . THR A 1 230 ? -0.383 -1.824 -8.161 1.00 95.00 230 THR A O 1
ATOM 1773 N N . GLY A 1 231 ? -0.408 -1.163 -6.009 1.00 95.94 231 GLY A N 1
ATOM 1774 C CA . GLY A 1 231 ? 0.781 -0.317 -6.097 1.00 95.94 231 GLY A CA 1
ATOM 1775 C C . GLY A 1 231 ? 2.044 -1.097 -6.454 1.00 95.94 231 GLY A C 1
ATOM 1776 O O . GLY A 1 231 ? 2.804 -0.663 -7.316 1.00 95.94 231 GLY A O 1
ATOM 1777 N N . ALA A 1 232 ? 2.228 -2.281 -5.865 1.00 94.94 232 ALA A N 1
ATOM 1778 C CA . ALA A 1 232 ? 3.335 -3.172 -6.194 1.00 94.94 232 ALA A CA 1
ATOM 1779 C C . ALA A 1 232 ? 3.308 -3.568 -7.672 1.00 94.94 232 ALA A C 1
ATOM 1781 O O . ALA A 1 232 ? 4.348 -3.566 -8.324 1.00 94.94 232 ALA A O 1
ATOM 1782 N N . SER A 1 233 ? 2.126 -3.876 -8.216 1.00 94.12 233 SER A N 1
ATOM 1783 C CA . SER A 1 233 ? 1.963 -4.286 -9.618 1.00 94.12 233 SER A CA 1
ATOM 1784 C C . SER A 1 233 ? 2.344 -3.158 -10.578 1.00 94.12 233 SER A C 1
ATOM 1786 O O . SER A 1 233 ? 3.084 -3.384 -11.535 1.00 94.12 233 SER A O 1
ATOM 1788 N N . ILE A 1 234 ? 1.896 -1.931 -10.286 1.00 95.69 234 ILE A N 1
ATOM 1789 C CA . ILE A 1 234 ? 2.237 -0.727 -11.059 1.00 95.69 234 ILE A CA 1
ATOM 1790 C C . ILE A 1 234 ? 3.740 -0.443 -10.967 1.00 95.69 234 ILE A C 1
ATOM 1792 O O . ILE A 1 234 ? 4.395 -0.249 -11.989 1.00 95.69 234 ILE A O 1
ATOM 1796 N N . GLY A 1 235 ? 4.297 -0.470 -9.754 1.00 95.44 235 GLY A N 1
ATOM 1797 C CA . GLY A 1 235 ? 5.718 -0.238 -9.516 1.00 95.44 235 GLY A CA 1
ATOM 1798 C C . GLY A 1 235 ? 6.606 -1.279 -10.199 1.00 95.44 235 GLY A C 1
ATOM 1799 O O . GLY A 1 235 ? 7.587 -0.921 -10.845 1.00 95.44 235 GLY A O 1
ATOM 1800 N N . ARG A 1 236 ? 6.230 -2.564 -10.148 1.00 92.88 236 ARG A N 1
ATOM 1801 C CA . ARG A 1 236 ? 6.958 -3.647 -10.822 1.00 92.88 236 ARG A CA 1
ATOM 1802 C C . ARG A 1 236 ? 6.918 -3.495 -12.340 1.00 92.88 236 ARG A C 1
ATOM 1804 O O . ARG A 1 236 ? 7.953 -3.640 -12.985 1.00 92.88 236 ARG A O 1
ATOM 1811 N N . ALA A 1 237 ? 5.748 -3.189 -12.906 1.00 93.50 237 ALA A N 1
ATOM 1812 C CA . ALA A 1 237 ? 5.604 -2.936 -14.338 1.00 93.50 237 ALA A CA 1
ATOM 1813 C C . ALA A 1 237 ? 6.485 -1.757 -14.779 1.00 93.50 237 ALA A C 1
ATOM 1815 O O . ALA A 1 237 ? 7.229 -1.878 -15.751 1.00 93.50 237 ALA A O 1
ATOM 1816 N N . PHE A 1 238 ? 6.476 -0.659 -14.017 1.00 94.06 238 PHE A N 1
ATOM 1817 C CA . PHE A 1 238 ? 7.320 0.504 -14.280 1.00 94.06 238 PHE A CA 1
ATOM 1818 C C . PHE A 1 238 ? 8.816 0.165 -14.185 1.00 94.06 238 PHE A C 1
ATOM 1820 O O . PHE A 1 238 ? 9.578 0.489 -15.093 1.00 94.06 238 PHE A O 1
ATOM 1827 N N . GLY A 1 239 ? 9.237 -0.559 -13.144 1.00 91.62 239 GLY A N 1
ATOM 1828 C CA . GLY A 1 239 ? 10.623 -1.002 -12.976 1.00 91.62 239 GLY A CA 1
ATOM 1829 C C . GLY A 1 239 ? 11.113 -1.890 -14.123 1.00 91.62 239 GLY A C 1
ATOM 1830 O O . GLY A 1 239 ? 12.232 -1.718 -14.598 1.00 91.62 239 GLY A O 1
ATOM 1831 N N . MET A 1 240 ? 10.266 -2.790 -14.637 1.00 89.94 240 MET A N 1
ATOM 1832 C CA . MET A 1 240 ? 10.609 -3.617 -15.802 1.00 89.94 240 MET A CA 1
ATOM 1833 C C . MET A 1 240 ? 10.766 -2.796 -17.085 1.00 89.94 240 MET A C 1
ATOM 1835 O O . MET A 1 240 ? 11.669 -3.089 -17.872 1.00 89.94 240 MET A O 1
ATOM 1839 N N . VAL A 1 241 ? 9.934 -1.765 -17.283 1.00 90.94 241 VAL A N 1
ATOM 1840 C CA . VAL A 1 241 ? 10.057 -0.825 -18.412 1.00 90.94 241 VAL A CA 1
ATOM 1841 C C . VAL A 1 241 ? 11.365 -0.039 -18.322 1.00 90.94 241 VAL A C 1
ATOM 1843 O O . VAL A 1 241 ? 12.100 0.022 -19.305 1.00 90.94 241 VAL A O 1
ATOM 1846 N N . VAL A 1 242 ? 11.701 0.498 -17.145 1.00 89.50 242 VAL A N 1
ATOM 1847 C CA . VAL A 1 242 ? 12.963 1.229 -16.914 1.00 89.50 242 VAL A CA 1
ATOM 1848 C C . VAL A 1 242 ? 14.169 0.320 -17.146 1.00 89.50 242 VAL A C 1
ATOM 1850 O O . VAL A 1 242 ? 15.120 0.704 -17.823 1.00 89.50 242 VAL A O 1
ATOM 1853 N N . GLN A 1 243 ? 14.102 -0.926 -16.680 1.00 87.06 243 GLN A N 1
ATOM 1854 C CA . GLN A 1 243 ? 15.143 -1.911 -16.942 1.00 87.06 243 GLN A CA 1
ATOM 1855 C C . GLN A 1 243 ? 15.252 -2.236 -18.451 1.00 87.06 243 GLN A C 1
ATOM 1857 O O . GLN A 1 243 ? 16.340 -2.538 -18.927 1.00 87.06 243 GLN A O 1
ATOM 1862 N N . THR A 1 244 ? 14.159 -2.191 -19.230 1.00 86.62 244 THR A N 1
ATOM 1863 C CA . THR A 1 244 ? 14.201 -2.487 -20.681 1.00 86.62 244 THR A CA 1
ATOM 1864 C C . THR A 1 244 ? 14.796 -1.305 -21.430 1.00 86.62 244 THR A C 1
ATOM 1866 O O . THR A 1 244 ? 15.562 -1.477 -22.374 1.00 86.62 244 THR A O 1
ATOM 1869 N N . LEU A 1 245 ? 14.486 -0.092 -20.973 1.00 86.06 245 LEU A N 1
ATOM 1870 C CA . LEU A 1 245 ? 15.079 1.133 -21.486 1.00 86.06 245 LEU A CA 1
ATOM 1871 C C . LEU A 1 245 ? 16.601 1.152 -21.277 1.00 86.06 245 LEU A C 1
ATOM 1873 O O . LEU A 1 245 ? 17.330 1.525 -22.192 1.00 86.06 245 LEU A O 1
ATOM 1877 N N . TYR A 1 246 ? 17.071 0.699 -20.111 1.00 84.38 246 TYR A N 1
ATOM 1878 C CA . TYR A 1 246 ? 18.498 0.549 -19.819 1.00 84.38 246 TYR A CA 1
ATOM 1879 C C . TYR A 1 246 ? 19.189 -0.459 -20.748 1.00 84.38 246 TYR A C 1
ATOM 1881 O O . TYR A 1 246 ? 20.243 -0.158 -21.300 1.00 84.38 246 TYR A O 1
ATOM 1889 N N . GLU A 1 247 ? 18.579 -1.628 -20.968 1.00 81.25 247 GLU A N 1
ATOM 1890 C CA . GLU A 1 247 ? 19.129 -2.670 -21.850 1.00 81.25 247 GLU A CA 1
ATOM 1891 C C . GLU A 1 247 ? 19.220 -2.209 -23.318 1.00 81.25 247 GLU A C 1
ATOM 1893 O O . GLU A 1 247 ? 20.192 -2.525 -24.002 1.00 81.25 247 GLU A O 1
ATOM 1898 N N . ASN A 1 248 ? 18.251 -1.419 -23.795 1.00 83.69 248 ASN A N 1
ATOM 1899 C CA . ASN A 1 248 ? 18.230 -0.912 -25.171 1.00 83.69 248 ASN A CA 1
ATOM 1900 C C . ASN A 1 248 ? 19.154 0.301 -25.394 1.00 83.69 248 ASN A C 1
ATOM 1902 O O . ASN A 1 248 ? 19.678 0.485 -26.496 1.00 83.69 248 ASN A O 1
ATOM 1906 N N . HIS A 1 249 ? 19.352 1.145 -24.375 1.00 82.25 249 HIS A N 1
ATOM 1907 C CA . HIS A 1 249 ? 20.158 2.369 -24.464 1.00 82.25 249 HIS A CA 1
ATOM 1908 C C . HIS A 1 249 ? 21.168 2.494 -23.307 1.00 82.25 249 HIS A C 1
ATOM 1910 O O . HIS A 1 249 ? 21.092 3.441 -22.516 1.00 82.25 249 HIS A O 1
ATOM 1916 N N . PRO A 1 250 ? 22.170 1.598 -23.228 1.00 72.94 250 PRO A N 1
ATOM 1917 C CA . PRO A 1 250 ? 23.135 1.579 -22.126 1.00 72.94 250 PRO A CA 1
ATOM 1918 C C . PRO A 1 250 ? 24.083 2.792 -22.117 1.00 72.94 250 PRO A C 1
ATOM 1920 O O . PRO A 1 250 ? 24.686 3.100 -21.095 1.00 72.94 250 PRO A O 1
ATOM 1923 N N . THR A 1 251 ? 24.222 3.506 -23.240 1.00 69.38 251 THR A N 1
ATOM 1924 C CA . THR A 1 251 ? 25.151 4.642 -23.401 1.00 69.38 251 THR A CA 1
ATOM 1925 C C . THR A 1 251 ? 24.529 6.010 -23.108 1.00 69.38 251 THR A C 1
ATOM 1927 O O . THR A 1 251 ? 25.198 7.038 -23.245 1.00 69.38 251 THR A O 1
ATOM 1930 N N . TRP A 1 252 ? 23.254 6.073 -22.716 1.00 77.88 252 TRP A N 1
ATOM 1931 C CA . TRP A 1 252 ? 22.634 7.341 -22.336 1.00 77.88 252 TRP A CA 1
ATOM 1932 C C . TRP A 1 252 ? 23.254 7.910 -21.057 1.00 77.88 252 TRP A C 1
ATOM 1934 O O . TRP A 1 252 ? 23.475 7.199 -20.082 1.00 77.88 252 TRP A O 1
ATOM 1944 N N . ARG A 1 253 ? 23.463 9.237 -21.032 1.00 73.69 253 ARG A N 1
ATOM 1945 C CA . ARG A 1 253 ? 24.055 9.967 -19.890 1.00 73.69 253 ARG A CA 1
ATOM 1946 C C . ARG A 1 253 ? 23.340 9.713 -18.559 1.00 73.69 253 ARG A C 1
ATOM 1948 O O . ARG A 1 253 ? 23.967 9.831 -17.514 1.00 73.69 253 ARG A O 1
ATOM 1955 N N . LEU A 1 254 ? 22.056 9.353 -18.603 1.00 73.19 254 LEU A N 1
ATOM 1956 C CA . LEU A 1 254 ? 21.243 9.028 -17.431 1.00 73.19 254 LEU A CA 1
ATOM 1957 C C . LEU A 1 254 ? 21.755 7.786 -16.676 1.00 73.19 254 LEU A C 1
ATOM 1959 O O . LEU A 1 254 ? 21.637 7.730 -15.459 1.00 73.19 254 LEU A O 1
ATOM 1963 N N . PHE A 1 255 ? 22.350 6.824 -17.388 1.00 73.44 255 PHE A N 1
ATOM 1964 C CA . PHE A 1 255 ? 22.808 5.545 -16.838 1.00 73.44 255 PHE A CA 1
ATOM 1965 C C . PHE A 1 255 ? 24.324 5.486 -16.602 1.00 73.44 255 PHE A C 1
ATOM 1967 O O . PHE A 1 255 ? 24.852 4.455 -16.196 1.00 73.44 255 PHE A O 1
ATOM 1974 N N . GLY A 1 256 ? 25.039 6.598 -16.804 1.00 64.56 256 GLY A N 1
ATOM 1975 C CA . GLY A 1 256 ? 26.495 6.661 -16.630 1.00 64.56 256 GLY A CA 1
ATOM 1976 C C . GLY A 1 256 ? 26.982 6.503 -15.182 1.00 64.56 256 GLY A C 1
ATOM 1977 O O . GLY A 1 256 ? 28.176 6.320 -14.970 1.00 64.56 256 GLY A O 1
ATOM 1978 N N . ALA A 1 257 ? 26.083 6.574 -14.194 1.00 72.31 257 ALA A N 1
ATOM 1979 C CA . ALA A 1 257 ? 26.392 6.339 -12.780 1.00 72.31 257 ALA A CA 1
ATOM 1980 C C . ALA A 1 257 ? 26.381 4.845 -12.392 1.00 72.31 257 ALA A C 1
ATOM 1982 O O . ALA A 1 257 ? 26.900 4.482 -11.338 1.00 72.31 257 ALA A O 1
ATOM 1983 N N . CYS A 1 258 ? 25.818 3.983 -13.245 1.00 75.31 258 CYS A N 1
ATOM 1984 C CA . CYS A 1 258 ? 25.701 2.553 -12.992 1.00 75.31 258 CYS A CA 1
ATOM 1985 C C . CYS A 1 258 ? 27.076 1.869 -13.016 1.00 75.31 258 CYS A C 1
ATOM 1987 O O . CYS A 1 258 ? 27.845 2.024 -13.968 1.00 75.31 258 CYS A O 1
ATOM 1989 N N . ARG A 1 259 ? 27.381 1.055 -11.997 1.00 69.44 259 ARG A N 1
ATOM 1990 C CA . ARG A 1 259 ? 28.586 0.209 -12.003 1.00 69.44 259 ARG A CA 1
ATOM 1991 C C . ARG A 1 259 ? 28.393 -0.981 -12.957 1.00 69.44 259 ARG A C 1
ATOM 1993 O O . ARG A 1 259 ? 27.331 -1.595 -12.915 1.00 69.44 259 ARG A O 1
ATOM 2000 N N . PRO A 1 260 ? 29.402 -1.353 -13.767 1.00 64.94 260 PRO A N 1
ATOM 2001 C CA . PRO A 1 260 ? 29.269 -2.420 -14.766 1.00 64.94 260 PRO A CA 1
ATOM 2002 C C . PRO A 1 260 ? 29.070 -3.821 -14.161 1.00 64.94 260 PRO A C 1
ATOM 2004 O O . PRO A 1 260 ? 28.477 -4.678 -14.809 1.00 64.94 260 PRO A O 1
ATOM 2007 N N . ASP A 1 261 ? 29.514 -4.047 -12.920 1.00 63.19 261 ASP A N 1
ATOM 2008 C CA . ASP A 1 261 ? 29.519 -5.377 -12.289 1.00 63.19 261 ASP A CA 1
ATOM 2009 C C . ASP A 1 261 ? 28.216 -5.736 -11.546 1.00 63.19 261 ASP A C 1
ATOM 2011 O O . ASP A 1 261 ? 28.058 -6.865 -11.083 1.00 63.19 261 ASP A O 1
ATOM 2015 N N . VAL A 1 262 ? 27.269 -4.797 -11.404 1.00 68.88 262 VAL A N 1
ATOM 2016 C CA . VAL A 1 262 ? 26.034 -4.984 -10.617 1.00 68.88 262 VAL A CA 1
ATOM 2017 C C . VAL A 1 262 ? 24.815 -4.563 -11.450 1.00 68.88 262 VAL A C 1
ATOM 2019 O O . VAL A 1 262 ? 24.881 -3.541 -12.133 1.00 68.88 262 VAL A O 1
ATOM 2022 N N . PRO A 1 263 ? 23.675 -5.291 -11.408 1.00 70.69 263 PRO A N 1
ATOM 2023 C CA . PRO A 1 263 ? 22.462 -4.848 -12.089 1.00 70.69 263 PRO A CA 1
ATOM 2024 C C . PRO A 1 263 ? 22.008 -3.510 -11.502 1.00 70.69 263 PRO A C 1
ATOM 2026 O O . PRO A 1 263 ? 21.632 -3.447 -10.330 1.00 70.69 263 PRO A O 1
ATOM 2029 N N . CYS A 1 264 ? 22.052 -2.460 -12.325 1.00 76.00 264 CYS A N 1
ATOM 2030 C CA . CYS A 1 264 ? 21.794 -1.093 -11.878 1.00 76.00 264 CYS A CA 1
ATOM 2031 C C . CYS A 1 264 ? 20.353 -0.892 -11.391 1.00 76.00 264 CYS A C 1
ATOM 2033 O O . CYS A 1 264 ? 20.121 -0.239 -10.384 1.00 76.00 264 CYS A O 1
ATOM 2035 N N . ILE A 1 265 ? 19.383 -1.508 -12.074 1.00 83.62 265 ILE A N 1
ATOM 2036 C CA . ILE A 1 265 ? 17.956 -1.347 -11.780 1.00 83.62 265 ILE A CA 1
ATOM 2037 C C . ILE A 1 265 ? 17.409 -2.641 -11.198 1.00 83.62 265 ILE A C 1
ATOM 2039 O O . ILE A 1 265 ? 17.466 -3.701 -11.826 1.00 83.62 265 ILE A O 1
ATOM 2043 N N . THR A 1 266 ? 16.820 -2.535 -10.010 1.00 86.88 266 THR A N 1
ATOM 2044 C CA . THR A 1 266 ? 16.187 -3.662 -9.322 1.00 86.88 266 THR A CA 1
ATOM 2045 C C . THR A 1 266 ? 14.671 -3.470 -9.313 1.00 86.88 266 THR A C 1
ATOM 2047 O O . THR A 1 266 ? 14.163 -2.688 -8.509 1.00 86.88 266 THR A O 1
ATOM 2050 N N . PRO A 1 267 ? 13.898 -4.179 -10.158 1.00 88.12 267 PRO A N 1
ATOM 2051 C CA . PRO A 1 267 ? 12.460 -3.933 -10.305 1.00 88.12 267 PRO A CA 1
ATOM 2052 C C . PRO A 1 267 ? 11.647 -4.214 -9.025 1.00 88.12 267 PRO A C 1
ATOM 2054 O O . PRO A 1 267 ? 10.544 -3.688 -8.877 1.00 88.12 267 PRO A O 1
ATOM 2057 N N . GLY A 1 268 ? 12.189 -4.991 -8.077 1.00 89.00 268 GLY A N 1
ATOM 2058 C CA . GLY A 1 268 ? 11.594 -5.206 -6.750 1.00 89.00 268 GLY A CA 1
ATOM 2059 C C . GLY A 1 268 ? 11.507 -3.927 -5.912 1.00 89.00 268 GLY A C 1
ATOM 2060 O O . GLY A 1 268 ? 10.476 -3.662 -5.295 1.00 89.00 268 GLY A O 1
ATOM 2061 N N . VAL A 1 269 ? 12.526 -3.063 -5.979 1.00 90.88 269 VAL A N 1
ATOM 2062 C CA . VAL A 1 269 ? 12.540 -1.773 -5.267 1.00 90.88 269 VAL A CA 1
ATOM 2063 C C . VAL A 1 269 ? 11.456 -0.842 -5.814 1.00 90.88 269 VAL A C 1
ATOM 2065 O O . VAL A 1 269 ? 10.738 -0.201 -5.051 1.00 90.88 269 VAL A O 1
ATOM 2068 N N . TYR A 1 270 ? 11.259 -0.821 -7.133 1.00 93.44 270 TYR A N 1
ATOM 2069 C CA . TYR A 1 270 ? 10.199 -0.030 -7.767 1.00 93.44 270 TYR A CA 1
ATOM 2070 C C . TYR A 1 270 ? 8.808 -0.537 -7.363 1.00 93.44 270 TYR A C 1
ATOM 2072 O O . TYR A 1 270 ? 7.905 0.264 -7.118 1.00 93.44 270 TYR A O 1
ATOM 2080 N N . ALA A 1 271 ? 8.639 -1.857 -7.227 1.00 94.25 271 ALA A N 1
ATOM 2081 C CA . ALA A 1 271 ? 7.420 -2.452 -6.685 1.00 94.25 271 ALA A CA 1
ATOM 2082 C C . ALA A 1 271 ? 7.177 -2.021 -5.229 1.00 94.25 271 ALA A C 1
ATOM 2084 O O . ALA A 1 271 ? 6.060 -1.638 -4.890 1.00 94.25 271 ALA A O 1
ATOM 2085 N N . LEU A 1 272 ? 8.210 -2.014 -4.383 1.00 93.75 272 LEU A N 1
ATOM 2086 C CA . LEU A 1 272 ? 8.120 -1.551 -2.995 1.00 93.75 272 LEU A CA 1
ATOM 2087 C C . LEU A 1 272 ? 7.699 -0.074 -2.907 1.00 93.75 272 LEU A C 1
ATOM 2089 O O . LEU A 1 272 ? 6.774 0.262 -2.167 1.00 93.75 272 LEU A O 1
ATOM 2093 N N . VAL A 1 273 ? 8.337 0.799 -3.695 1.00 95.38 273 VAL A N 1
ATOM 2094 C CA . VAL A 1 273 ? 8.005 2.232 -3.755 1.00 95.38 273 VAL A CA 1
ATOM 2095 C C . VAL A 1 273 ? 6.565 2.431 -4.235 1.00 95.38 273 VAL A C 1
ATOM 2097 O O . VAL A 1 273 ? 5.805 3.152 -3.593 1.00 95.38 273 VAL A O 1
ATOM 2100 N N . GLY A 1 274 ? 6.146 1.741 -5.300 1.00 96.75 274 GLY A N 1
ATOM 2101 C CA . GLY A 1 274 ? 4.768 1.805 -5.798 1.00 96.75 274 GLY A CA 1
ATOM 2102 C C . GLY A 1 274 ? 3.738 1.305 -4.782 1.00 96.75 274 GLY A C 1
ATOM 2103 O O . GLY A 1 274 ? 2.682 1.917 -4.609 1.00 96.75 274 GLY A O 1
ATOM 2104 N N . ALA A 1 275 ? 4.054 0.232 -4.056 1.00 96.06 275 ALA A N 1
ATOM 2105 C CA . ALA A 1 275 ? 3.218 -0.300 -2.986 1.00 96.06 275 ALA A CA 1
ATOM 2106 C C . ALA A 1 275 ? 3.038 0.714 -1.845 1.00 96.06 275 ALA A C 1
ATOM 2108 O O . ALA A 1 275 ? 1.917 0.923 -1.376 1.00 96.06 275 ALA A O 1
ATOM 2109 N N . ALA A 1 276 ? 4.126 1.377 -1.440 1.00 96.44 276 ALA A N 1
ATOM 2110 C CA . ALA A 1 276 ? 4.121 2.422 -0.421 1.00 96.44 276 ALA A CA 1
ATOM 2111 C C . ALA A 1 276 ? 3.308 3.645 -0.863 1.00 96.44 276 ALA A C 1
ATOM 2113 O O . ALA A 1 276 ? 2.429 4.100 -0.134 1.00 96.44 276 ALA A O 1
ATOM 2114 N N . SER A 1 277 ? 3.551 4.146 -2.077 1.00 97.31 277 SER A N 1
ATOM 2115 C CA . SER A 1 277 ? 2.848 5.304 -2.632 1.00 97.31 277 SER A CA 1
ATOM 2116 C C . SER A 1 277 ? 1.345 5.054 -2.770 1.00 97.31 277 SER A C 1
ATOM 2118 O O . SER A 1 277 ? 0.545 5.884 -2.348 1.00 97.31 277 SER A O 1
ATOM 2120 N N . MET A 1 278 ? 0.935 3.890 -3.284 1.00 96.94 278 MET A N 1
ATOM 2121 C CA . MET A 1 278 ? -0.486 3.550 -3.429 1.00 96.94 278 MET A CA 1
ATOM 2122 C C . MET A 1 278 ? -1.187 3.383 -2.074 1.00 96.94 278 MET A C 1
ATOM 2124 O O . MET A 1 278 ? -2.319 3.842 -1.886 1.00 96.94 278 MET A O 1
ATOM 2128 N N . LEU A 1 279 ? -0.515 2.751 -1.105 1.00 95.31 279 LEU A N 1
ATOM 2129 C CA . LEU A 1 279 ? -1.036 2.640 0.255 1.00 95.31 279 LEU A CA 1
ATOM 2130 C C . LEU A 1 279 ? -1.213 4.034 0.870 1.00 95.31 279 LEU A C 1
ATOM 2132 O O . LEU A 1 279 ? -2.299 4.343 1.345 1.00 95.31 279 LEU A O 1
ATOM 2136 N N . ALA A 1 280 ? -0.199 4.896 0.779 1.00 95.81 280 ALA A N 1
ATOM 2137 C CA . ALA A 1 280 ? -0.248 6.260 1.297 1.00 95.81 280 ALA A CA 1
ATOM 2138 C C . ALA A 1 280 ? -1.320 7.130 0.626 1.00 95.81 280 ALA A C 1
ATOM 2140 O O . ALA A 1 280 ? -2.006 7.892 1.306 1.00 95.81 280 ALA A O 1
ATOM 2141 N N . SER A 1 281 ? -1.508 7.009 -0.690 1.00 94.75 281 SER A N 1
ATOM 2142 C CA . SER A 1 281 ? -2.558 7.738 -1.408 1.00 94.75 281 SER A CA 1
ATOM 2143 C C . SER A 1 281 ? -3.960 7.314 -0.966 1.00 94.75 281 SER A C 1
ATOM 2145 O O . SER A 1 281 ? -4.822 8.172 -0.770 1.00 94.75 281 SER A O 1
ATOM 2147 N N . THR A 1 282 ? -4.193 6.010 -0.788 1.00 93.38 282 THR A N 1
ATOM 2148 C CA . THR A 1 282 ? -5.520 5.493 -0.420 1.00 93.38 282 THR A CA 1
ATOM 2149 C C . THR A 1 282 ? -5.846 5.726 1.056 1.00 93.38 282 THR A C 1
ATOM 2151 O O . THR A 1 282 ? -6.972 6.108 1.369 1.00 93.38 282 THR A O 1
ATOM 2154 N N . THR A 1 283 ? -4.877 5.565 1.965 1.00 92.31 283 THR A N 1
ATOM 2155 C CA . THR A 1 283 ? -5.087 5.696 3.420 1.00 92.31 283 THR A CA 1
ATOM 2156 C C . THR A 1 283 ? -4.731 7.067 3.997 1.00 92.31 283 THR A C 1
ATOM 2158 O O . THR A 1 283 ? -5.032 7.325 5.160 1.00 92.31 283 THR A O 1
ATOM 2161 N N . ARG A 1 284 ? -4.093 7.952 3.219 1.00 91.56 284 ARG A N 1
ATOM 2162 C CA . ARG A 1 284 ? -3.590 9.282 3.639 1.00 91.56 284 ARG A CA 1
ATOM 2163 C C . ARG A 1 284 ? -2.505 9.258 4.722 1.00 91.56 284 ARG A C 1
ATOM 2165 O O . ARG A 1 284 ? -2.155 10.312 5.267 1.00 91.56 284 ARG A O 1
ATOM 2172 N N . MET A 1 285 ? -1.951 8.081 4.994 1.00 92.25 285 MET A N 1
ATOM 2173 C CA . MET A 1 285 ? -0.878 7.845 5.956 1.00 92.25 285 MET A CA 1
ATOM 2174 C C . MET A 1 285 ? 0.494 8.049 5.305 1.00 92.25 285 MET A C 1
ATOM 2176 O O . MET A 1 285 ? 0.714 7.587 4.188 1.00 92.25 285 MET A O 1
ATOM 2180 N N . THR A 1 286 ? 1.425 8.717 5.986 1.00 93.81 286 THR A N 1
ATOM 2181 C CA . THR A 1 286 ? 2.773 8.991 5.467 1.00 93.81 286 THR A CA 1
ATOM 2182 C C . THR A 1 286 ? 3.843 8.235 6.237 1.00 93.81 286 THR A C 1
ATOM 2184 O O . THR A 1 286 ? 4.386 7.251 5.738 1.00 93.81 286 THR A O 1
ATOM 2187 N N . VAL A 1 287 ? 4.153 8.683 7.453 1.00 94.19 287 VAL A N 1
ATOM 2188 C CA . VAL A 1 287 ? 5.305 8.203 8.227 1.00 94.19 287 VAL A CA 1
ATOM 2189 C C . VAL A 1 287 ? 5.139 6.725 8.557 1.00 94.19 287 VAL A C 1
ATOM 2191 O O . VAL A 1 287 ? 6.085 5.951 8.439 1.00 94.19 287 VAL A O 1
ATOM 2194 N N . THR A 1 288 ? 3.925 6.307 8.900 1.00 94.62 288 THR A N 1
ATOM 2195 C CA . THR A 1 288 ? 3.630 4.904 9.206 1.00 94.62 288 THR A CA 1
ATOM 2196 C C . THR A 1 288 ? 3.878 3.982 8.035 1.00 94.62 288 THR A C 1
ATOM 2198 O O . THR A 1 288 ? 4.524 2.960 8.215 1.00 94.62 288 THR A O 1
ATOM 2201 N N . VAL A 1 289 ? 3.431 4.348 6.834 1.00 95.00 289 VAL A N 1
ATOM 2202 C CA . VAL A 1 289 ? 3.636 3.540 5.626 1.00 95.00 289 VAL A CA 1
ATOM 2203 C C . VAL A 1 289 ? 5.124 3.380 5.325 1.00 95.00 289 VAL A C 1
ATOM 2205 O O . VAL A 1 289 ? 5.567 2.269 5.042 1.00 95.00 289 VAL A O 1
ATOM 2208 N N . VAL A 1 290 ? 5.908 4.455 5.448 1.00 95.12 290 VAL A N 1
ATOM 2209 C CA . VAL A 1 290 ? 7.366 4.404 5.253 1.00 95.12 290 VAL A CA 1
ATOM 2210 C C . VAL A 1 290 ? 8.018 3.460 6.264 1.00 95.12 290 VAL A C 1
ATOM 2212 O O . VAL A 1 290 ? 8.831 2.624 5.878 1.00 95.12 290 VAL A O 1
ATOM 2215 N N . VAL A 1 291 ? 7.639 3.545 7.544 1.00 94.31 291 VAL A N 1
ATOM 2216 C CA . VAL A 1 291 ? 8.207 2.682 8.592 1.00 94.31 291 VAL A CA 1
ATOM 2217 C C . VAL A 1 291 ? 7.753 1.230 8.449 1.00 94.31 291 VAL A C 1
ATOM 2219 O O . VAL A 1 291 ? 8.571 0.343 8.661 1.00 94.31 291 VAL A O 1
ATOM 2222 N N . ILE A 1 292 ? 6.511 0.972 8.016 1.00 92.94 292 ILE A N 1
ATOM 2223 C CA . ILE A 1 292 ? 6.059 -0.380 7.646 1.00 92.94 292 ILE A CA 1
ATOM 2224 C C . ILE A 1 292 ? 7.003 -0.943 6.585 1.00 92.94 292 ILE A C 1
ATOM 2226 O O . ILE A 1 292 ? 7.561 -2.014 6.776 1.00 92.94 292 ILE A O 1
ATOM 2230 N N . MET A 1 293 ? 7.216 -0.221 5.483 1.00 91.81 293 MET A N 1
ATOM 2231 C CA . MET A 1 293 ? 8.050 -0.715 4.383 1.00 91.81 293 MET A CA 1
ATOM 2232 C C . MET A 1 293 ? 9.499 -0.928 4.803 1.00 91.81 293 MET A C 1
ATOM 2234 O O . MET A 1 293 ? 10.093 -1.926 4.419 1.00 91.81 293 MET A O 1
ATOM 2238 N N . PHE A 1 294 ? 10.041 -0.031 5.623 1.00 89.50 294 PHE A N 1
ATOM 2239 C CA . PHE A 1 294 ? 11.383 -0.159 6.174 1.00 89.50 294 PHE A CA 1
ATOM 2240 C C . PHE A 1 294 ? 11.538 -1.388 7.087 1.00 89.50 294 PHE A C 1
ATOM 2242 O O . PHE A 1 294 ? 12.446 -2.185 6.868 1.00 89.50 294 PHE A O 1
ATOM 2249 N N . GLU A 1 295 ? 10.656 -1.584 8.075 1.00 90.62 295 GLU A N 1
ATOM 2250 C CA . GLU A 1 295 ? 10.742 -2.742 8.985 1.00 90.62 295 GLU A CA 1
ATOM 2251 C C . GLU A 1 295 ? 10.550 -4.076 8.240 1.00 90.62 295 GLU A C 1
ATOM 2253 O O . GLU A 1 295 ? 11.053 -5.111 8.673 1.00 90.62 295 GLU A O 1
ATOM 2258 N N . LEU A 1 296 ? 9.844 -4.061 7.105 1.00 86.44 296 LEU A N 1
ATOM 2259 C CA . LEU A 1 296 ? 9.650 -5.231 6.248 1.00 86.44 296 LEU A CA 1
ATOM 2260 C C . LEU A 1 296 ? 10.839 -5.543 5.350 1.00 86.44 296 LEU A C 1
ATOM 2262 O O . LEU A 1 296 ? 11.034 -6.711 5.004 1.00 86.44 296 LEU A O 1
ATOM 2266 N N . THR A 1 297 ? 11.582 -4.524 4.921 1.00 84.50 297 THR A N 1
ATOM 2267 C CA . THR A 1 297 ? 12.695 -4.721 3.992 1.00 84.50 297 THR A CA 1
ATOM 2268 C C . THR A 1 297 ? 14.062 -4.759 4.639 1.00 84.50 297 THR A C 1
ATOM 2270 O O . THR A 1 297 ? 15.029 -5.157 3.995 1.00 84.50 297 THR A O 1
ATOM 2273 N N . ASP A 1 298 ? 14.148 -4.344 5.902 1.00 83.38 298 ASP A N 1
ATOM 2274 C CA . ASP A 1 298 ? 15.395 -4.228 6.662 1.00 83.38 298 ASP A CA 1
ATOM 2275 C C . ASP A 1 298 ? 16.447 -3.333 5.970 1.00 83.38 298 ASP A C 1
ATOM 2277 O O . ASP A 1 298 ? 17.638 -3.371 6.267 1.00 83.38 298 ASP A O 1
ATOM 2281 N N . ALA A 1 299 ? 16.006 -2.492 5.027 1.00 81.25 299 ALA A N 1
ATOM 2282 C CA . ALA A 1 299 ? 16.875 -1.710 4.160 1.00 81.25 299 ALA A CA 1
ATOM 2283 C C . ALA A 1 299 ? 16.693 -0.208 4.428 1.00 81.25 299 ALA A C 1
ATOM 2285 O O . ALA A 1 299 ? 15.926 0.489 3.759 1.00 81.25 299 ALA A O 1
ATOM 2286 N N . LEU A 1 300 ? 17.447 0.307 5.409 1.00 83.12 300 LEU A N 1
ATOM 2287 C CA . LEU A 1 300 ? 17.460 1.728 5.810 1.00 83.12 300 LEU A CA 1
ATOM 2288 C C . LEU A 1 300 ? 17.754 2.683 4.645 1.00 83.12 300 LEU A C 1
ATOM 2290 O O . LEU A 1 300 ? 17.281 3.819 4.622 1.00 83.12 300 LEU A O 1
ATOM 2294 N N . ILE A 1 301 ? 18.534 2.218 3.670 1.00 86.12 301 ILE A N 1
ATOM 2295 C CA . ILE A 1 301 ? 19.028 3.024 2.553 1.00 86.12 301 ILE A CA 1
ATOM 2296 C C . ILE A 1 301 ? 17.859 3.545 1.697 1.00 86.12 301 ILE A C 1
ATOM 2298 O O . ILE A 1 301 ? 17.916 4.670 1.206 1.00 86.12 301 ILE A O 1
ATOM 2302 N N . TYR A 1 302 ? 16.758 2.793 1.587 1.00 87.25 302 TYR A N 1
ATOM 2303 C CA . TYR A 1 302 ? 15.598 3.158 0.765 1.00 87.25 302 TYR A CA 1
ATOM 2304 C C . TYR A 1 302 ? 14.554 4.030 1.486 1.00 87.25 302 TYR A C 1
ATOM 2306 O O . TYR A 1 302 ? 13.563 4.428 0.876 1.00 87.25 302 TYR A O 1
ATOM 2314 N N . VAL A 1 303 ? 14.763 4.397 2.756 1.00 91.12 303 VAL A N 1
ATOM 2315 C CA . VAL A 1 303 ? 13.799 5.216 3.520 1.00 91.12 303 VAL A CA 1
ATOM 2316 C C . VAL A 1 303 ? 13.576 6.587 2.875 1.00 91.12 303 VAL A C 1
ATOM 2318 O O . VAL A 1 303 ? 12.432 7.022 2.739 1.00 91.12 303 VAL A O 1
ATOM 2321 N N . LEU A 1 304 ? 14.651 7.257 2.446 1.00 92.19 304 LEU A N 1
ATOM 2322 C CA . LEU A 1 304 ? 14.585 8.585 1.825 1.00 92.19 304 LEU A CA 1
ATOM 2323 C C . LEU A 1 304 ? 13.762 8.591 0.517 1.00 92.19 304 LEU A C 1
ATOM 2325 O O . LEU A 1 304 ? 12.800 9.362 0.442 1.00 92.19 304 LEU A O 1
ATOM 2329 N N . PRO A 1 305 ? 14.066 7.754 -0.501 1.00 92.06 305 PRO A N 1
ATOM 2330 C CA . PRO A 1 305 ? 13.291 7.750 -1.743 1.00 92.06 305 PRO A CA 1
ATOM 2331 C C . PRO A 1 305 ? 11.833 7.324 -1.536 1.00 92.06 305 PRO A C 1
ATOM 2333 O O . PRO A 1 305 ? 10.939 7.916 -2.142 1.00 92.06 305 PRO A O 1
ATOM 2336 N N . ILE A 1 306 ? 11.562 6.362 -0.643 1.00 94.12 306 ILE A N 1
ATOM 2337 C CA . ILE A 1 306 ? 10.187 5.955 -0.317 1.00 94.12 306 ILE A CA 1
ATOM 2338 C C . ILE A 1 306 ? 9.426 7.122 0.323 1.00 94.12 306 ILE A C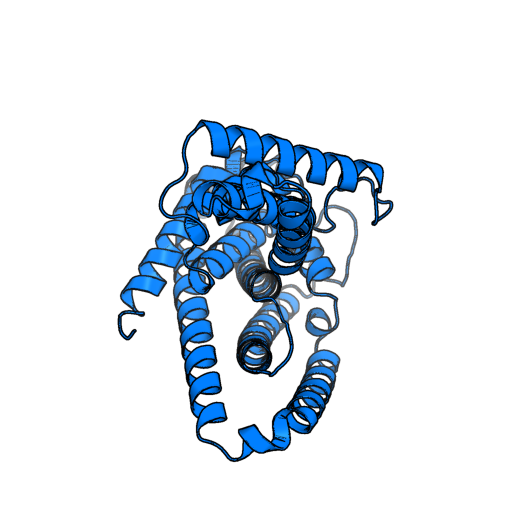 1
ATOM 2340 O O . ILE A 1 306 ? 8.296 7.402 -0.071 1.00 94.12 306 ILE A O 1
ATOM 2344 N N . MET A 1 307 ? 10.035 7.842 1.270 1.00 95.50 307 MET A N 1
ATOM 2345 C CA . MET A 1 307 ? 9.408 8.997 1.920 1.00 95.50 307 MET A CA 1
ATOM 2346 C C . MET A 1 307 ? 9.088 10.118 0.923 1.00 95.50 307 MET A C 1
ATOM 2348 O O . MET A 1 307 ? 8.011 10.717 0.988 1.00 95.50 307 MET A O 1
ATOM 2352 N N . LEU A 1 308 ? 9.981 10.376 -0.033 1.00 95.88 308 LEU A N 1
ATOM 2353 C CA . LEU A 1 308 ? 9.736 11.341 -1.101 1.00 95.88 308 LEU A CA 1
ATOM 2354 C C . LEU A 1 308 ? 8.565 10.900 -1.997 1.00 95.88 308 LEU A C 1
ATOM 2356 O O . LEU A 1 308 ? 7.628 11.664 -2.217 1.00 95.88 308 LEU A O 1
ATOM 2360 N N . ALA A 1 309 ? 8.565 9.654 -2.472 1.00 96.62 309 ALA A N 1
ATOM 2361 C CA . ALA A 1 309 ? 7.497 9.138 -3.328 1.00 96.62 309 ALA A CA 1
ATOM 2362 C C . ALA A 1 309 ? 6.135 9.099 -2.609 1.00 96.62 309 ALA A C 1
ATOM 2364 O O . ALA A 1 309 ? 5.099 9.372 -3.216 1.00 96.62 309 ALA A O 1
ATOM 2365 N N . VAL A 1 310 ? 6.123 8.790 -1.310 1.00 96.94 310 VAL A N 1
ATOM 2366 C CA . VAL A 1 310 ? 4.926 8.791 -0.455 1.00 96.94 310 VAL A CA 1
ATOM 2367 C C . VAL A 1 310 ? 4.388 10.206 -0.245 1.00 96.94 310 VAL A C 1
ATOM 2369 O O . VAL A 1 310 ? 3.183 10.419 -0.375 1.00 96.94 310 VAL A O 1
ATOM 2372 N N . THR A 1 311 ? 5.254 11.184 0.040 1.00 96.44 311 THR A N 1
ATOM 2373 C CA . THR A 1 311 ? 4.824 12.581 0.217 1.00 96.44 311 THR A CA 1
ATOM 2374 C C . THR A 1 311 ? 4.271 13.160 -1.082 1.00 96.44 311 THR A C 1
ATOM 2376 O O . THR A 1 311 ? 3.173 13.709 -1.060 1.00 96.44 311 THR A O 1
ATOM 2379 N N . VAL A 1 312 ? 4.938 12.938 -2.220 1.00 96.75 312 VAL A N 1
ATOM 2380 C CA . VAL A 1 312 ? 4.428 13.325 -3.548 1.00 96.75 312 VAL A CA 1
ATOM 2381 C C . VAL A 1 312 ? 3.071 12.680 -3.830 1.00 96.75 312 VAL A C 1
ATOM 2383 O O . VAL A 1 312 ? 2.126 13.372 -4.204 1.00 96.75 312 VAL A O 1
ATOM 2386 N N . SER A 1 313 ? 2.946 11.369 -3.614 1.00 96.94 313 SER A N 1
ATOM 2387 C CA . SER A 1 313 ? 1.707 10.632 -3.877 1.00 96.94 313 SER A CA 1
ATOM 2388 C C . SER A 1 313 ? 0.535 11.140 -3.037 1.00 96.94 313 SER A C 1
ATOM 2390 O O . SER A 1 313 ? -0.553 11.379 -3.568 1.00 96.94 313 SER A O 1
ATOM 2392 N N . LYS A 1 314 ? 0.771 11.400 -1.745 1.00 95.31 314 LYS A N 1
ATOM 2393 C CA . LYS A 1 314 ? -0.213 12.035 -0.865 1.00 95.31 314 LYS A CA 1
ATOM 2394 C C . LYS A 1 314 ? -0.576 13.438 -1.342 1.00 95.31 314 LYS A C 1
ATOM 2396 O O . LYS A 1 314 ? -1.760 13.717 -1.484 1.00 95.31 314 LYS A O 1
ATOM 2401 N N . SER A 1 315 ? 0.405 14.300 -1.614 1.00 95.12 315 SER A N 1
ATOM 2402 C CA . SER A 1 315 ? 0.158 15.678 -2.054 1.00 95.12 315 SER A CA 1
ATOM 2403 C C . SER A 1 315 ? -0.669 15.733 -3.336 1.00 95.12 315 SER A C 1
ATOM 2405 O O . SER A 1 315 ? -1.607 16.521 -3.421 1.00 95.12 315 SER A O 1
ATOM 2407 N N . VAL A 1 316 ? -0.373 14.864 -4.306 1.00 95.06 316 VAL A N 1
ATOM 2408 C CA . VAL A 1 316 ? -1.167 14.715 -5.534 1.00 95.06 316 VAL A CA 1
ATOM 2409 C C . VAL A 1 316 ? -2.592 14.310 -5.186 1.00 95.06 316 VAL A C 1
ATOM 2411 O O . VAL A 1 316 ? -3.549 14.976 -5.574 1.00 95.06 316 VAL A O 1
ATOM 2414 N N . ALA A 1 317 ? -2.752 13.249 -4.404 1.00 93.12 317 ALA A N 1
ATOM 2415 C CA . ALA A 1 317 ? -4.071 12.752 -4.076 1.00 93.12 317 ALA A CA 1
ATOM 2416 C C . ALA A 1 317 ? -4.884 13.755 -3.224 1.00 93.12 317 ALA A C 1
ATOM 2418 O O . ALA A 1 317 ? -6.110 13.726 -3.281 1.00 93.12 317 ALA A O 1
ATOM 2419 N N . ASP A 1 318 ? -4.242 14.576 -2.385 1.00 91.56 318 ASP A N 1
ATOM 2420 C CA . ASP A 1 318 ? -4.884 15.630 -1.579 1.00 91.56 318 ASP A CA 1
ATOM 2421 C C . ASP A 1 318 ? -5.288 16.819 -2.468 1.00 91.56 318 ASP A C 1
ATOM 2423 O O . ASP A 1 318 ? -6.364 17.387 -2.295 1.00 91.56 318 ASP A O 1
ATOM 2427 N N . ALA A 1 319 ? -4.467 17.170 -3.464 1.00 90.19 319 ALA A N 1
ATOM 2428 C CA . ALA A 1 319 ? -4.760 18.255 -4.398 1.00 90.19 319 ALA A CA 1
ATOM 2429 C C . ALA A 1 319 ? -6.010 17.975 -5.246 1.00 90.19 319 ALA A C 1
ATOM 2431 O O . ALA A 1 319 ? -6.840 18.865 -5.424 1.00 90.19 319 ALA A O 1
ATOM 2432 N N . PHE A 1 320 ? -6.162 16.740 -5.732 1.00 82.88 320 PHE A N 1
ATOM 2433 C CA . PHE A 1 320 ? -7.335 16.324 -6.508 1.00 82.88 320 PHE A CA 1
ATOM 2434 C C . PHE A 1 320 ? -8.527 15.884 -5.642 1.00 82.88 320 PHE A C 1
ATOM 2436 O O . PHE A 1 320 ? -9.635 15.735 -6.148 1.00 82.88 320 PHE A O 1
ATOM 2443 N N . GLY A 1 321 ? -8.310 15.670 -4.342 1.00 68.31 321 GLY A N 1
ATOM 2444 C CA . GLY A 1 321 ? -9.313 15.177 -3.398 1.00 68.31 321 GLY A CA 1
ATOM 2445 C C . GLY A 1 321 ? -10.112 16.260 -2.672 1.00 68.31 321 GLY A C 1
ATOM 2446 O O . GLY A 1 321 ? -10.738 15.938 -1.672 1.00 68.31 321 GLY A O 1
ATOM 2447 N N . LYS A 1 322 ? -10.087 17.521 -3.126 1.00 54.19 322 LYS A N 1
ATOM 2448 C CA . LYS A 1 322 ? -10.713 18.674 -2.444 1.00 54.19 322 LYS A CA 1
ATOM 2449 C C . LYS A 1 322 ? -12.254 18.695 -2.397 1.00 54.19 322 LYS A C 1
ATOM 2451 O O . LYS A 1 322 ? -12.809 19.692 -1.948 1.00 54.19 322 LYS A O 1
ATOM 2456 N N . ASP A 1 323 ? -12.921 17.602 -2.753 1.00 41.41 323 ASP A N 1
ATOM 2457 C CA . ASP A 1 323 ? -14.364 17.434 -2.568 1.00 41.41 323 ASP A CA 1
ATOM 2458 C C . ASP A 1 323 ? -14.616 16.351 -1.503 1.00 41.41 323 ASP A C 1
ATOM 2460 O O . ASP A 1 323 ? -14.697 15.159 -1.818 1.00 41.41 323 ASP A O 1
ATOM 2464 N N . GLY A 1 324 ? -14.689 16.783 -0.237 1.00 38.59 324 GLY A N 1
ATOM 2465 C CA . GLY A 1 324 ? -15.002 15.964 0.940 1.00 38.59 324 GLY A CA 1
ATOM 2466 C C . GLY A 1 324 ? -14.650 16.652 2.250 1.00 38.59 324 GLY A C 1
ATOM 2467 O O . GLY A 1 324 ? -13.585 16.308 2.805 1.00 38.59 324 GLY A O 1
#

Foldseek 3Di:
DLVVLLVVLLVVLVVDPVSVVDVVSNLLSSLLSSLLVVCLVQVFNVLSLVCSPPPVDVDDDPVSSVVSSVSNVVSSVVLLVPVVVVPSDSALQFAADPDFADPLCLVVLQVLLLVLLVLLLVLQVLLVVLLVCCVPDPVVVVQPVLVVVLVVVLVVVLVVAPLSVDDLRNSSNVLLDFLDDDDDPCLNPPVCLVVNLVSLVVVLVVLSVSLSSVSSGPDDDDSLSSLLSSQLSSQLSSLSVVLVVCVVCVPDPSNPVDDPVDSNGTSSLSSLLRSLSNNCSNVVDQPSSLSSSCSRHVDPNCSVSSNSSNVSSSVSNVVVNPPD